Protein AF-A0A7R9M825-F1 (afdb_monomer_lite)

pLDDT: mean 72.17, std 25.01, range [21.34, 98.25]

Sequence (324 aa):
MVTKLKEMGYRVTLWVYPFVNTDSEVFAKESQYFIKAQNGSTAVNGWWNGNGAHVDFTNKKAQEWFVSRLKHIQNTTGIDSFKFDAGELGWVSRDFKLSDLSIEQTPVSLTQLYAQTVSQLGNLIETRVGYKTQDLPIFVRMLDKNSEWELAKNAVKTGEPIMRPIWWIAPNDVNTFSIEDQYLVGNDLLVAPVVTENARKRNIYLPSGQWQDHRGVLHTGPTTLVDFKAELNELPFFFIQKAPKHFPHSTKVILWSSFSSQLFRKSEIQLSIDRSGARSGNNSWRETEPNLMMWSNHSLILRGKSSRCYNLFKNKFYDTIGIK

Foldseek 3Di:
DLVVLVVVQFAEEEEDEQWDAPPDPCCVPVQVQFWAFPVRGFWWFDDPVGITTGGQLLDPVSLVVVLVVVVVCCVPPVHDEYEYPDQACVRTDPRTDHDHDDPVRDNCVSSQSVLVSRLVNDLDYEYCGHDPCQQGSYHHDDPDDDDDDVLVVVCNVPVDDQKAQPCLFVVPDPVRPPDPQWIDRFQWKIWHADPDPPDQFDKDADAAAWKAKPVRDIDGDRDIDHRHGAHPPGTIMITGPGGDPPGDDGDDDDDDDDDPDDPDDDDDDDDDDDDDDDDDDDDDDDDDDDDDDDDDPRYDHDDDDDPVSVVVCVPVVCVVVVDD

InterPro domains:
  IPR000322 Glycoside hydrolase family 31, TIM barrel domain [PF01055] (1-89)
  IPR013780 Glycosyl hydrolase, all-beta [G3DSA:2.60.40.1180] (161-243)
  IPR017853 Glycoside hydrolase superfamily [SSF51445] (1-177)
  IPR048395 Glycosyl hydrolase family 31, C-terminal domain [PF21365] (159-239)
  IPR050985 Alpha-glycosidase and related enzymes [PTHR43053] (1-150)

Structure (mmCIF, N/CA/C/O backbone):
data_AF-A0A7R9M825-F1
#
_entry.id   AF-A0A7R9M825-F1
#
loop_
_atom_site.group_PDB
_atom_site.id
_atom_site.type_symbol
_atom_site.label_atom_id
_atom_site.label_alt_id
_atom_site.label_comp_id
_atom_site.label_asym_id
_atom_site.label_entity_id
_atom_site.label_seq_id
_atom_site.pdbx_PDB_ins_code
_atom_site.Cartn_x
_atom_site.Cartn_y
_atom_site.Cartn_z
_atom_site.occupancy
_atom_site.B_iso_or_equiv
_atom_site.auth_seq_id
_atom_site.auth_comp_id
_atom_site.auth_asym_id
_atom_site.auth_atom_id
_atom_site.pdbx_PDB_model_num
ATOM 1 N N . MET A 1 1 ? -25.751 -9.813 -0.863 1.00 80.38 1 MET A N 1
ATOM 2 C CA . MET A 1 1 ? -24.717 -9.300 -1.795 1.00 80.38 1 MET A CA 1
ATOM 3 C C . MET A 1 1 ? -23.437 -10.114 -1.683 1.00 80.38 1 MET A C 1
ATOM 5 O O . MET A 1 1 ? -23.108 -10.768 -2.658 1.00 80.38 1 MET A O 1
ATOM 9 N N . VAL A 1 2 ? -22.765 -10.120 -0.521 1.00 81.50 2 VAL A N 1
ATOM 10 C CA . VAL A 1 2 ? -21.500 -10.855 -0.308 1.00 81.50 2 VAL A CA 1
ATOM 11 C C . VAL A 1 2 ? -21.616 -12.322 -0.730 1.00 81.50 2 VAL A C 1
ATOM 13 O O . VAL A 1 2 ? -20.838 -12.753 -1.565 1.00 81.50 2 VAL A O 1
ATOM 16 N N . THR A 1 3 ? -22.655 -13.040 -0.287 1.00 88.81 3 THR A N 1
ATOM 17 C CA . THR A 1 3 ? -22.911 -14.438 -0.686 1.00 88.81 3 THR A CA 1
ATOM 18 C C . THR A 1 3 ? -22.887 -14.650 -2.202 1.00 88.81 3 THR A C 1
ATOM 20 O O . THR A 1 3 ? -22.186 -15.535 -2.668 1.00 88.81 3 THR A O 1
ATOM 23 N N . LYS A 1 4 ? -23.550 -13.780 -2.980 1.00 85.69 4 LYS A N 1
ATOM 24 C CA . LYS A 1 4 ? -23.581 -13.877 -4.450 1.00 85.69 4 LYS A CA 1
ATOM 25 C C . LYS A 1 4 ? -22.196 -13.678 -5.074 1.00 85.69 4 LYS A C 1
ATOM 27 O O . LYS A 1 4 ? -21.823 -14.407 -5.979 1.00 85.69 4 LYS A O 1
ATOM 32 N N . LEU A 1 5 ? -21.412 -12.716 -4.574 1.00 83.88 5 LEU A N 1
ATOM 33 C CA . LEU A 1 5 ? -20.034 -12.506 -5.043 1.00 83.88 5 LEU A CA 1
ATOM 34 C C . LEU A 1 5 ? -19.148 -13.719 -4.728 1.00 83.88 5 LEU A C 1
ATOM 36 O O . LEU A 1 5 ? -18.326 -14.107 -5.555 1.00 83.88 5 LEU A O 1
ATOM 40 N N . LYS A 1 6 ? -19.357 -14.353 -3.569 1.00 82.06 6 LYS A N 1
ATOM 41 C CA . LYS A 1 6 ? -18.641 -15.579 -3.193 1.00 82.06 6 LYS A CA 1
ATOM 42 C C . LYS A 1 6 ? -19.059 -16.782 -4.038 1.00 82.06 6 LYS A C 1
ATOM 44 O O . LYS A 1 6 ? -18.193 -17.551 -4.436 1.00 82.06 6 LYS A O 1
ATOM 49 N N . GLU A 1 7 ? -20.343 -16.922 -4.368 1.00 88.81 7 GLU A N 1
ATOM 50 C CA . GLU A 1 7 ? -20.848 -17.945 -5.304 1.00 88.81 7 GLU A CA 1
ATOM 51 C C . GLU A 1 7 ? -20.231 -17.801 -6.706 1.00 88.81 7 GLU A C 1
ATOM 53 O O . GLU A 1 7 ? -20.030 -18.795 -7.396 1.00 88.81 7 GLU A O 1
ATOM 58 N N . MET A 1 8 ? -19.864 -16.578 -7.105 1.00 87.75 8 MET A N 1
ATOM 59 C CA . MET A 1 8 ? -19.131 -16.292 -8.346 1.00 87.75 8 MET A CA 1
ATOM 60 C C . MET A 1 8 ? -17.609 -16.516 -8.232 1.00 87.75 8 MET A C 1
ATOM 62 O O . MET A 1 8 ? -16.890 -16.321 -9.208 1.00 87.75 8 MET A O 1
ATOM 66 N N . GLY A 1 9 ? -17.101 -16.919 -7.063 1.00 84.56 9 GLY A N 1
ATOM 67 C CA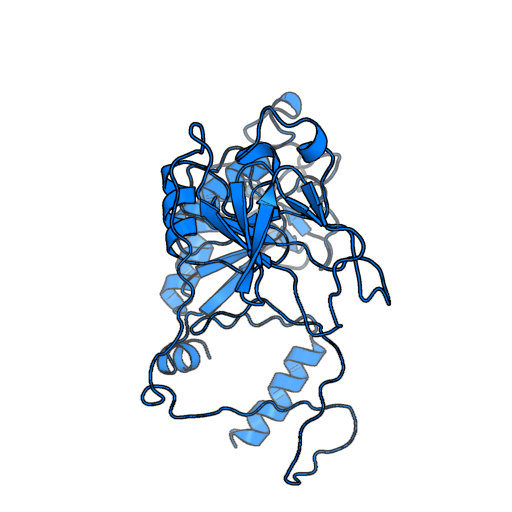 . GLY A 1 9 ? -15.680 -17.193 -6.829 1.00 84.56 9 GLY A CA 1
ATOM 68 C C . GLY A 1 9 ? -14.835 -15.979 -6.425 1.00 84.56 9 GLY A C 1
ATOM 69 O O . GLY A 1 9 ? -13.610 -16.094 -6.350 1.00 84.56 9 GLY A O 1
ATOM 70 N N . TYR A 1 10 ? -15.449 -14.826 -6.137 1.00 83.44 10 TYR A N 1
ATOM 71 C CA . TYR A 1 10 ? -14.719 -13.637 -5.694 1.00 83.44 10 TYR A CA 1
ATOM 72 C C . TYR A 1 10 ? -14.474 -13.628 -4.184 1.00 83.44 10 TYR A C 1
ATOM 74 O O . TYR A 1 10 ? -15.342 -13.991 -3.386 1.00 83.44 10 TYR A O 1
ATOM 82 N N . ARG A 1 11 ? -13.307 -13.110 -3.790 1.00 84.31 11 ARG A N 1
ATOM 83 C CA . ARG A 1 11 ? -13.049 -12.616 -2.436 1.00 84.31 11 ARG A CA 1
ATOM 84 C C . ARG A 1 11 ? -13.562 -11.188 -2.317 1.00 84.31 11 ARG A C 1
ATOM 86 O O . ARG A 1 11 ? -13.395 -10.377 -3.231 1.00 84.31 11 ARG A O 1
ATOM 93 N N . VAL A 1 12 ? -14.156 -10.870 -1.175 1.00 83.06 12 VAL A N 1
ATOM 94 C CA . VAL A 1 12 ? -14.749 -9.559 -0.910 1.00 83.06 12 VAL A CA 1
ATOM 95 C C . VAL A 1 12 ? -13.993 -8.878 0.220 1.00 83.06 12 VAL A C 1
ATOM 97 O O . VAL A 1 12 ? -13.871 -9.425 1.317 1.00 83.06 12 VAL A O 1
ATOM 100 N N . THR A 1 13 ? -13.503 -7.667 -0.042 1.00 84.69 13 THR A N 1
ATOM 101 C CA . THR A 1 13 ? -12.809 -6.843 0.951 1.00 84.69 13 THR A CA 1
ATOM 102 C C . THR A 1 13 ? -13.578 -5.558 1.236 1.00 84.69 13 THR A C 1
ATOM 104 O O . THR A 1 13 ? -14.258 -5.021 0.359 1.00 84.69 13 THR A O 1
ATOM 107 N N . LEU A 1 14 ? -13.497 -5.066 2.476 1.00 84.12 14 LEU A N 1
ATOM 108 C CA . LEU A 1 14 ? -14.124 -3.802 2.875 1.00 84.12 14 LEU A CA 1
ATOM 109 C C . LEU A 1 14 ? -13.093 -2.703 3.109 1.00 84.12 14 LEU A C 1
ATOM 111 O O . LEU A 1 14 ? -12.043 -2.931 3.702 1.00 84.12 14 LEU A O 1
ATOM 115 N N . TRP A 1 15 ? -13.430 -1.492 2.678 1.00 83.19 15 TRP A N 1
ATOM 116 C CA . TRP A 1 15 ? -12.659 -0.291 2.977 1.00 83.19 15 TRP A CA 1
ATOM 117 C C . TRP A 1 15 ? -12.959 0.189 4.402 1.00 83.19 15 TRP A C 1
ATOM 119 O O . TRP A 1 15 ? -14.120 0.380 4.763 1.00 83.19 15 TRP A O 1
ATOM 129 N N . VAL A 1 16 ? -11.910 0.364 5.200 1.00 88.38 16 VAL A N 1
ATOM 130 C CA . VAL A 1 16 ? -11.957 0.741 6.616 1.00 88.38 16 VAL A CA 1
ATOM 131 C C . VAL A 1 16 ? -10.919 1.832 6.871 1.00 88.38 16 VAL A C 1
ATOM 133 O O . VAL A 1 16 ? -9.912 1.933 6.176 1.00 88.38 16 VAL A O 1
ATOM 136 N N . TYR A 1 17 ? -11.167 2.664 7.871 1.00 88.94 17 TYR A N 1
ATOM 137 C CA . TYR A 1 17 ? -10.303 3.766 8.284 1.00 88.94 17 TYR A CA 1
ATOM 138 C C . TYR A 1 17 ? -10.355 3.904 9.816 1.00 88.94 17 TYR A C 1
ATOM 140 O O . TYR A 1 17 ? -11.308 3.428 10.439 1.00 88.94 17 TYR A O 1
ATOM 148 N N . PRO A 1 18 ? -9.352 4.530 10.453 1.00 92.56 18 PRO A N 1
ATOM 149 C CA . PRO A 1 18 ? -9.215 4.574 11.909 1.00 92.56 18 PRO A CA 1
ATOM 150 C C . PRO A 1 18 ? -10.026 5.702 12.576 1.00 92.56 18 PRO A C 1
ATOM 152 O O . PRO A 1 18 ? -9.656 6.167 13.654 1.00 92.56 18 PRO A O 1
ATOM 155 N N . PHE A 1 19 ? -11.114 6.160 11.948 1.00 90.44 19 PHE A N 1
ATOM 156 C CA . PHE A 1 19 ? -11.912 7.301 12.411 1.00 90.44 19 PHE A CA 1
ATOM 157 C C . PHE A 1 19 ? -13.357 6.912 12.694 1.00 90.44 19 PHE A C 1
ATOM 159 O O . PHE A 1 19 ? -13.958 6.130 11.956 1.00 90.44 19 PHE A O 1
ATOM 166 N N . VAL A 1 20 ? -13.940 7.536 13.714 1.00 90.31 20 VAL A N 1
ATOM 167 C CA . VAL A 1 20 ? -15.369 7.454 14.020 1.00 90.31 20 VAL A CA 1
ATOM 168 C C . VAL A 1 20 ? -15.969 8.852 13.939 1.00 90.31 20 VAL A C 1
ATOM 170 O O . VAL A 1 20 ? -15.522 9.758 14.644 1.00 90.31 20 VAL A O 1
ATOM 173 N N . ASN A 1 21 ? -16.969 9.037 13.073 1.00 88.81 21 ASN A N 1
ATOM 174 C CA . ASN A 1 21 ? -17.599 10.343 12.882 1.00 88.81 21 ASN A CA 1
ATOM 175 C C . ASN A 1 21 ? -18.377 10.791 14.117 1.00 88.81 21 ASN A C 1
ATOM 177 O O . ASN A 1 21 ? -19.037 9.980 14.771 1.00 88.81 21 ASN A O 1
ATOM 181 N N . THR A 1 22 ? -18.341 12.098 14.381 1.00 90.69 22 THR A N 1
ATOM 182 C CA . THR A 1 22 ? -18.977 12.734 15.546 1.00 90.69 22 THR A CA 1
ATOM 183 C C . THR A 1 22 ? -20.496 12.568 15.598 1.00 90.69 22 THR A C 1
ATOM 185 O O . THR A 1 22 ? -21.079 12.676 16.669 1.00 90.69 22 THR A O 1
ATOM 188 N N . ASP A 1 23 ? -21.140 12.320 14.457 1.00 87.31 23 ASP A N 1
ATOM 189 C CA . ASP A 1 23 ? -22.587 12.112 14.319 1.00 87.31 23 ASP A CA 1
ATOM 190 C C . ASP A 1 23 ? -23.024 10.650 14.531 1.00 87.31 23 ASP A C 1
ATOM 192 O O . ASP A 1 23 ? -24.217 10.348 14.517 1.00 87.31 23 ASP A O 1
ATOM 196 N N . SER A 1 24 ? -22.082 9.730 14.746 1.00 86.50 24 SER A N 1
ATOM 197 C CA . SER A 1 24 ? -22.390 8.319 14.976 1.00 86.50 24 SER A CA 1
ATOM 198 C C . SER A 1 24 ? -22.679 8.015 16.449 1.00 86.50 24 SER A C 1
ATOM 200 O O . SER A 1 24 ? -22.037 8.544 17.355 1.00 86.50 24 SER A O 1
ATOM 202 N N . GLU A 1 25 ? -23.571 7.055 16.712 1.00 87.12 25 GLU A N 1
ATOM 203 C CA . GLU A 1 25 ? -23.797 6.563 18.082 1.00 87.12 25 GLU A CA 1
ATOM 204 C C . GLU A 1 25 ? -22.530 5.982 18.723 1.00 87.12 25 GLU A C 1
ATOM 206 O O . GLU A 1 25 ? -22.360 6.035 19.941 1.00 87.12 25 GLU A O 1
ATOM 211 N N . VAL A 1 26 ? -21.640 5.423 17.898 1.00 88.75 26 VAL A N 1
ATOM 212 C CA . VAL A 1 26 ? -20.357 4.869 18.341 1.00 88.75 26 VAL A CA 1
ATOM 213 C C . VAL A 1 26 ? -19.502 5.971 18.955 1.00 88.75 26 VAL A C 1
ATOM 215 O O . VAL A 1 26 ? -18.904 5.752 20.002 1.00 88.75 26 VAL A O 1
ATOM 218 N N . PHE A 1 27 ? -19.491 7.169 18.368 1.00 88.12 27 PHE A N 1
ATOM 219 C CA . PHE A 1 27 ? -18.739 8.291 18.918 1.00 88.12 27 PHE A CA 1
ATOM 220 C C . PHE A 1 27 ? -19.194 8.655 20.336 1.00 88.12 27 PHE A C 1
ATOM 222 O O . PHE A 1 27 ? -18.366 8.855 21.225 1.00 88.12 27 PHE A O 1
ATOM 229 N N . ALA A 1 28 ? -20.511 8.696 20.553 1.00 84.75 28 ALA A N 1
ATOM 230 C CA . ALA A 1 28 ? -21.094 9.045 21.844 1.00 84.75 28 ALA A CA 1
ATOM 231 C C . ALA A 1 28 ? -20.857 7.968 22.917 1.00 84.75 28 ALA A C 1
ATOM 233 O O . ALA A 1 28 ? -20.612 8.300 24.075 1.00 84.75 28 ALA A O 1
ATOM 234 N N . LYS A 1 29 ? -20.927 6.684 22.543 1.00 90.06 29 LYS A N 1
ATOM 235 C CA . LYS A 1 29 ? -20.880 5.553 23.488 1.00 90.06 29 LYS A CA 1
ATOM 236 C C . LYS A 1 29 ? -19.467 5.047 23.783 1.00 90.06 29 LYS A C 1
ATOM 238 O O . LYS A 1 29 ? -19.245 4.502 24.854 1.00 90.06 29 LYS A O 1
ATOM 243 N N . GLU A 1 30 ? -18.529 5.228 22.855 1.00 92.94 30 GLU A N 1
ATOM 244 C CA . GLU A 1 30 ? -17.228 4.541 22.867 1.00 92.94 30 GLU A CA 1
ATOM 245 C C . GLU A 1 30 ? -16.042 5.505 22.992 1.00 92.94 30 GLU A C 1
ATOM 247 O O . GLU A 1 30 ? -14.920 5.217 22.567 1.00 92.94 30 GLU A O 1
ATOM 252 N N . SER A 1 31 ? -16.285 6.677 23.585 1.00 91.56 31 SER A N 1
ATOM 253 C CA . SER A 1 31 ? -15.303 7.760 23.669 1.00 91.56 31 SER A CA 1
ATOM 254 C C . SER A 1 31 ? -13.989 7.368 24.359 1.00 91.56 31 SER A C 1
ATOM 256 O O . SER A 1 31 ? -12.969 8.020 24.142 1.00 91.56 31 SER A O 1
ATOM 258 N N . GLN A 1 32 ? -13.984 6.321 25.187 1.00 94.75 32 GLN A N 1
ATOM 259 C CA . GLN A 1 32 ? -12.812 5.792 25.887 1.00 94.75 32 GLN A CA 1
ATOM 260 C C . GLN A 1 32 ? -11.756 5.167 24.962 1.00 94.75 32 GLN A C 1
ATOM 262 O O . GLN A 1 32 ? -10.615 4.994 25.385 1.00 94.75 32 GLN A O 1
ATOM 267 N N . TYR A 1 33 ? -12.113 4.827 23.720 1.00 95.88 33 TYR A N 1
ATOM 268 C CA . TYR A 1 33 ? -11.195 4.221 22.747 1.00 95.88 33 TYR A CA 1
ATOM 269 C C . TYR A 1 33 ? -10.575 5.227 21.775 1.00 95.88 33 TYR A C 1
ATOM 271 O O . TYR A 1 33 ? -9.803 4.843 20.896 1.00 95.88 33 TYR A O 1
ATOM 279 N N . PHE A 1 34 ? -10.911 6.508 21.907 1.00 94.19 34 PHE A N 1
ATOM 280 C CA . PHE A 1 34 ? -10.418 7.556 21.023 1.00 94.19 34 PHE A CA 1
ATOM 281 C C . PHE A 1 34 ? -9.319 8.384 21.671 1.00 94.19 34 PHE A C 1
ATOM 283 O O . PHE A 1 34 ? -9.298 8.571 22.891 1.00 94.19 34 PHE A O 1
ATOM 290 N N . ILE A 1 35 ? -8.457 8.939 20.820 1.00 91.69 35 ILE A N 1
ATOM 291 C CA . ILE A 1 35 ? -7.414 9.880 21.226 1.00 91.69 35 ILE A CA 1
ATOM 292 C C . ILE A 1 35 ? -8.059 11.062 21.959 1.00 91.69 35 ILE A C 1
ATOM 294 O O . ILE A 1 35 ? -9.108 11.575 21.551 1.00 91.69 35 ILE A O 1
ATOM 298 N N . LYS A 1 36 ? -7.432 11.500 23.052 1.00 92.00 36 LYS A N 1
ATOM 299 C CA . LYS A 1 36 ? -7.909 12.627 23.857 1.00 92.00 36 LYS A CA 1
ATOM 300 C C . LYS A 1 36 ? -7.199 13.913 23.475 1.00 92.00 36 LYS A C 1
ATOM 302 O O . LYS A 1 36 ? -6.084 13.886 22.972 1.00 92.00 36 LYS A O 1
ATOM 307 N N . ALA A 1 37 ? -7.859 15.041 23.684 1.00 89.81 37 ALA A N 1
ATOM 308 C CA . ALA A 1 37 ? -7.223 16.345 23.683 1.00 89.81 37 ALA A CA 1
ATOM 309 C C . ALA A 1 37 ? -6.514 16.585 25.026 1.00 89.81 37 ALA A C 1
ATOM 311 O O . ALA A 1 37 ? -6.772 15.875 26.003 1.00 89.81 37 ALA A O 1
ATOM 312 N N . GLN A 1 38 ? -5.649 17.599 25.110 1.00 85.75 38 GLN A N 1
ATOM 313 C CA . GLN A 1 38 ? -4.934 17.924 26.356 1.00 85.75 38 GLN A CA 1
ATOM 314 C C . GLN A 1 38 ? -5.881 18.221 27.529 1.00 85.75 38 GLN A C 1
ATOM 316 O O . GLN A 1 38 ? -5.606 17.849 28.669 1.00 85.75 38 GLN A O 1
ATOM 321 N N . ASN A 1 39 ? -7.045 18.809 27.246 1.00 87.81 39 ASN A N 1
ATOM 322 C CA . ASN A 1 39 ? -8.096 19.074 28.233 1.00 87.81 39 ASN A CA 1
ATOM 323 C C . ASN A 1 39 ? -8.909 17.825 28.656 1.00 87.81 39 ASN A C 1
ATOM 325 O O . ASN A 1 39 ? -9.877 17.951 29.402 1.00 87.81 39 ASN A O 1
ATOM 329 N N . GLY A 1 40 ? -8.563 16.631 28.161 1.00 88.12 40 GLY A N 1
ATOM 330 C CA . GLY A 1 40 ? -9.222 15.363 28.486 1.00 88.12 40 GLY A CA 1
ATOM 331 C C . GLY A 1 40 ? -10.481 15.043 27.670 1.00 88.12 40 GLY A C 1
ATOM 332 O O . GLY A 1 40 ? -10.993 13.925 27.761 1.00 88.12 40 GLY A O 1
ATOM 333 N N . SER A 1 41 ? -10.973 15.970 26.843 1.00 91.25 41 SER A N 1
ATOM 334 C CA . SER A 1 41 ? -12.065 15.695 25.896 1.00 91.25 41 SER A CA 1
ATOM 335 C C . SER A 1 41 ? -11.600 14.783 24.751 1.00 91.25 41 SER A C 1
ATOM 337 O O . SER A 1 41 ? -10.409 14.537 24.584 1.00 91.25 41 SER A O 1
ATOM 339 N N . THR A 1 42 ? -12.517 14.230 23.957 1.00 93.50 42 THR A N 1
ATOM 340 C CA . THR A 1 42 ? -12.139 13.466 22.756 1.00 93.50 42 THR A CA 1
ATOM 341 C C . THR A 1 42 ? -11.582 14.406 21.687 1.00 93.50 42 THR A C 1
ATOM 343 O O . THR A 1 42 ? -12.245 15.370 21.309 1.00 93.50 42 THR A O 1
ATOM 346 N N . ALA A 1 43 ? -10.389 14.107 21.169 1.00 91.62 43 ALA A N 1
ATOM 347 C CA . ALA A 1 43 ? -9.784 14.871 20.088 1.00 91.62 43 ALA A CA 1
ATOM 348 C C . ALA A 1 43 ? -10.534 14.613 18.774 1.00 91.62 43 ALA A C 1
ATOM 350 O O . ALA A 1 43 ? -10.623 13.478 18.304 1.00 91.62 43 ALA A O 1
ATOM 351 N N . VAL A 1 44 ? -11.046 15.684 18.171 1.00 91.62 44 VAL A N 1
ATOM 352 C CA . VAL A 1 44 ? -11.762 15.650 16.892 1.00 91.62 44 VAL A CA 1
ATOM 353 C C . VAL A 1 44 ? -10.965 16.424 15.856 1.00 91.62 44 VAL A C 1
ATOM 355 O O . VAL A 1 44 ? -10.435 17.496 16.146 1.00 91.62 44 VAL A O 1
ATOM 358 N N . ASN A 1 45 ? -10.894 15.886 14.643 1.00 88.25 45 ASN A N 1
ATOM 359 C CA . ASN A 1 45 ? -10.301 16.568 13.503 1.00 88.25 45 ASN A CA 1
ATOM 360 C C . ASN A 1 45 ? -11.121 16.315 12.230 1.00 88.25 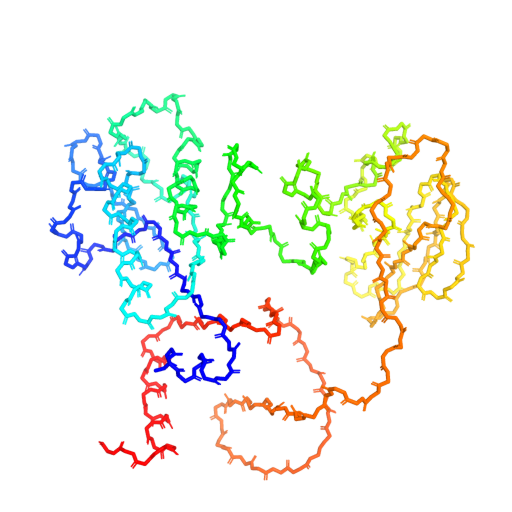45 ASN A C 1
ATOM 362 O O . ASN A 1 45 ? -11.913 15.369 12.152 1.00 88.25 45 ASN A O 1
ATOM 366 N N . GLY A 1 46 ? -10.922 17.173 11.232 1.00 83.25 46 GLY A N 1
ATOM 367 C CA . GLY A 1 46 ? -11.497 16.999 9.907 1.00 83.25 46 GLY A CA 1
ATOM 368 C C . GLY A 1 46 ? -10.782 15.895 9.128 1.00 83.25 46 GLY A C 1
ATOM 369 O O . GLY A 1 46 ? -9.555 15.810 9.117 1.00 83.25 46 GLY A O 1
ATOM 370 N N . TRP A 1 47 ? -11.557 15.073 8.430 1.00 80.88 47 TRP A N 1
ATOM 371 C CA . TRP A 1 47 ? -11.084 14.115 7.436 1.00 80.88 47 TRP A CA 1
ATOM 372 C C . TRP A 1 47 ? -11.989 14.181 6.197 1.00 80.88 47 TRP A C 1
ATOM 374 O O . TRP A 1 47 ? -12.994 14.892 6.171 1.00 80.88 47 TRP A O 1
ATOM 384 N N . TRP A 1 48 ? -11.653 13.465 5.123 1.00 77.62 48 TRP A N 1
ATOM 385 C CA . TRP A 1 48 ? -12.338 13.606 3.824 1.00 77.62 48 TRP A CA 1
ATOM 386 C C . TRP A 1 48 ? -13.826 13.196 3.810 1.00 77.62 48 TRP A C 1
ATOM 388 O O . TRP A 1 48 ? -14.457 13.260 2.755 1.00 77.62 48 TRP A O 1
ATOM 398 N N . ASN A 1 49 ? -14.381 12.743 4.936 1.00 77.31 49 ASN A N 1
ATOM 399 C CA . ASN A 1 49 ? -15.792 12.389 5.091 1.00 77.31 49 ASN A CA 1
ATOM 400 C C . ASN A 1 49 ? -16.400 12.955 6.395 1.00 77.31 49 ASN A C 1
ATOM 402 O O . ASN A 1 49 ? -17.252 12.322 7.022 1.00 77.31 49 ASN A O 1
ATOM 406 N N . GLY A 1 50 ? -15.956 14.151 6.797 1.00 85.62 50 GLY A N 1
ATOM 407 C CA . GLY A 1 50 ? -16.541 14.928 7.891 1.00 85.62 50 GLY A CA 1
ATOM 408 C C . GLY A 1 50 ? -15.578 15.146 9.053 1.00 85.62 50 GLY A C 1
ATOM 409 O O . GLY A 1 50 ? -14.367 15.208 8.868 1.00 85.62 50 GLY A O 1
ATOM 410 N N . ASN A 1 51 ? -16.129 15.264 10.258 1.00 89.25 51 ASN A N 1
ATOM 411 C CA . ASN A 1 51 ? -15.357 15.379 11.492 1.00 89.25 51 ASN A CA 1
ATOM 412 C C . ASN A 1 51 ? -15.435 14.061 12.255 1.00 89.25 51 ASN A C 1
ATOM 414 O O . ASN A 1 51 ? -16.509 13.468 12.374 1.00 89.25 51 ASN A O 1
ATOM 418 N N . GLY A 1 52 ? -14.305 13.607 12.782 1.00 89.69 52 GLY A N 1
ATOM 419 C CA . GLY A 1 52 ? -14.252 12.357 13.523 1.00 89.69 52 GLY A CA 1
ATOM 420 C C . GLY A 1 52 ? -13.133 12.326 14.546 1.00 89.69 52 GLY A C 1
ATOM 421 O O . GLY A 1 52 ? -12.235 13.169 14.541 1.00 89.69 52 GLY A O 1
ATOM 422 N N . ALA A 1 53 ? -13.210 11.337 15.427 1.00 91.56 53 ALA A N 1
ATOM 423 C CA . ALA A 1 53 ? -12.136 11.009 16.346 1.00 91.56 53 ALA A CA 1
ATOM 424 C C . ALA A 1 53 ? -11.336 9.814 15.844 1.00 91.56 53 ALA A C 1
ATOM 426 O O . ALA A 1 53 ? -11.897 8.839 15.340 1.00 91.56 53 ALA A O 1
ATOM 427 N N . HIS A 1 54 ? -10.020 9.902 16.009 1.00 93.12 54 HIS A N 1
ATOM 428 C CA . HIS A 1 54 ? -9.101 8.819 15.694 1.00 93.12 54 HIS A CA 1
ATOM 429 C C . HIS A 1 54 ? -9.092 7.796 16.838 1.00 93.12 54 HIS A C 1
ATOM 431 O O . HIS A 1 54 ? -9.042 8.168 18.013 1.00 93.12 54 HIS A O 1
ATOM 437 N N . VAL A 1 55 ? -9.109 6.507 16.500 1.00 93.44 55 VAL A N 1
ATOM 438 C CA . VAL A 1 55 ? -8.930 5.412 17.467 1.00 93.44 55 VAL A CA 1
ATOM 439 C C . VAL A 1 55 ? -7.521 5.472 18.055 1.00 93.44 55 VAL A C 1
ATOM 441 O O . VAL A 1 55 ? -6.546 5.588 17.314 1.00 93.44 55 VAL A O 1
ATOM 444 N N . ASP A 1 56 ? -7.391 5.403 19.376 1.00 92.81 56 ASP A N 1
ATOM 445 C CA . ASP A 1 56 ? -6.083 5.445 20.027 1.00 92.81 56 ASP A CA 1
ATOM 446 C C . ASP A 1 56 ? -5.414 4.067 19.970 1.00 92.81 56 ASP A C 1
ATOM 448 O O . ASP A 1 56 ? -5.575 3.248 20.869 1.00 92.81 56 ASP A O 1
ATOM 452 N N . PHE A 1 57 ? -4.643 3.791 18.916 1.00 92.56 57 PHE A N 1
ATOM 453 C CA . PHE A 1 57 ? -3.905 2.527 18.806 1.00 92.56 57 PHE A CA 1
ATOM 454 C C . PHE A 1 57 ? -2.748 2.403 19.806 1.00 92.56 57 PHE A C 1
ATOM 456 O O . PHE A 1 57 ? -2.129 1.347 19.850 1.00 92.56 57 PHE A O 1
ATOM 463 N N . THR A 1 58 ? -2.455 3.410 20.636 1.00 89.81 58 THR A N 1
ATOM 464 C CA . THR A 1 58 ? -1.566 3.221 21.797 1.00 89.81 58 THR A CA 1
ATOM 465 C C . THR A 1 58 ? -2.280 2.521 22.950 1.00 89.81 58 THR A C 1
ATOM 467 O O . THR A 1 58 ? -1.654 1.764 23.681 1.00 89.81 58 THR A O 1
ATOM 470 N N . ASN A 1 59 ? -3.606 2.648 23.028 1.00 92.00 59 ASN A N 1
ATOM 471 C CA . ASN A 1 59 ? -4.438 1.967 24.008 1.00 92.00 59 ASN A CA 1
ATOM 472 C C . ASN A 1 59 ? -4.748 0.528 23.562 1.00 92.00 59 ASN A C 1
ATOM 474 O O . ASN A 1 59 ? -5.554 0.295 22.656 1.00 92.00 59 ASN A O 1
ATOM 478 N N . LYS A 1 60 ? -4.194 -0.467 24.261 1.00 93.38 60 LYS A N 1
ATOM 479 C CA . LYS A 1 60 ? -4.430 -1.889 23.949 1.00 93.38 60 LYS A CA 1
ATOM 480 C C . LYS A 1 60 ? -5.916 -2.285 23.947 1.00 93.38 60 LYS A C 1
ATOM 482 O O . LYS A 1 60 ? -6.340 -3.060 23.093 1.00 93.38 60 LYS A O 1
ATOM 487 N N . LYS A 1 61 ? -6.740 -1.711 24.832 1.00 96.06 61 LYS A N 1
ATOM 488 C CA . LYS A 1 61 ? -8.189 -1.988 24.850 1.00 96.06 61 LYS A CA 1
ATOM 489 C C . LYS A 1 61 ? -8.888 -1.433 23.608 1.00 96.06 61 LYS A C 1
ATOM 491 O O . LYS A 1 61 ? -9.846 -2.036 23.135 1.00 96.06 61 LYS A O 1
ATOM 496 N N . ALA A 1 62 ? -8.414 -0.308 23.068 1.00 95.19 62 ALA A N 1
ATOM 497 C CA . ALA A 1 62 ? -8.928 0.246 21.817 1.00 95.19 62 ALA A CA 1
ATOM 498 C C . ALA A 1 62 ? -8.534 -0.624 20.613 1.00 95.19 62 ALA A C 1
ATOM 500 O O . ALA A 1 62 ? -9.362 -0.843 19.729 1.00 95.19 62 ALA A O 1
ATOM 501 N N . GLN A 1 63 ? -7.318 -1.186 20.609 1.00 95.56 63 GLN A N 1
ATOM 502 C CA . GLN A 1 63 ? -6.897 -2.168 19.601 1.00 95.56 63 GLN A CA 1
ATOM 503 C C . GLN A 1 63 ? -7.814 -3.403 19.60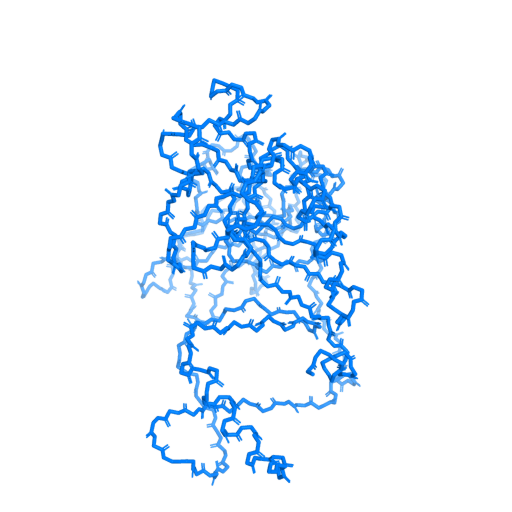7 1.00 95.56 63 GLN A C 1
ATOM 505 O O . GLN A 1 63 ? -8.353 -3.787 18.569 1.00 95.56 63 GLN A O 1
ATOM 510 N N . GLU A 1 64 ? -8.043 -3.994 20.785 1.00 96.69 64 GLU A N 1
ATOM 511 C CA . GLU A 1 64 ? -8.915 -5.164 20.973 1.00 96.69 64 GLU A CA 1
ATOM 512 C C . GLU A 1 64 ? -10.367 -4.866 20.568 1.00 96.69 64 GLU A C 1
ATOM 514 O O . GLU A 1 64 ? -11.005 -5.651 19.858 1.00 96.69 64 GLU A O 1
ATOM 519 N N . TRP A 1 65 ? -10.882 -3.697 20.957 1.00 96.25 65 TRP A N 1
ATOM 520 C CA . TRP A 1 65 ? -12.198 -3.214 20.545 1.00 96.25 65 TRP A CA 1
ATOM 521 C C . TRP A 1 65 ? -12.306 -3.088 19.019 1.00 96.25 65 TRP A C 1
ATOM 523 O O . TRP A 1 65 ? -13.251 -3.600 18.420 1.00 96.25 65 TRP A O 1
ATOM 533 N N . PHE A 1 66 ? -11.317 -2.484 18.362 1.00 95.50 66 PHE A N 1
ATOM 534 C CA . PHE A 1 66 ? -11.329 -2.302 16.912 1.00 95.50 66 PHE A CA 1
ATOM 535 C C . PHE A 1 66 ? -11.276 -3.646 16.165 1.00 95.50 66 PHE A C 1
ATOM 537 O O . PHE A 1 66 ? -12.099 -3.910 15.284 1.00 95.50 66 PHE A O 1
ATOM 544 N N . VAL A 1 67 ? -10.359 -4.536 16.563 1.00 95.75 67 VAL A N 1
ATOM 545 C CA . VAL A 1 67 ? -10.193 -5.870 15.962 1.00 95.75 67 VAL A CA 1
ATOM 546 C C . VAL A 1 67 ? -11.433 -6.737 16.177 1.00 95.75 67 VAL A C 1
ATOM 548 O O . VAL A 1 67 ? -11.886 -7.390 15.238 1.00 95.75 67 VAL A O 1
ATOM 551 N N . SER A 1 68 ? -12.017 -6.744 17.379 1.00 93.69 68 SER A N 1
ATOM 552 C CA . SER A 1 68 ? -13.192 -7.575 17.682 1.00 93.69 68 SER A CA 1
ATOM 553 C C . SER A 1 68 ? -14.405 -7.218 16.818 1.00 93.69 68 SER A C 1
ATOM 555 O O . SER A 1 68 ? -15.076 -8.115 16.304 1.00 93.69 68 SER A O 1
ATOM 557 N N . ARG A 1 69 ? -14.644 -5.925 16.564 1.00 93.75 69 ARG A N 1
ATOM 558 C CA . ARG A 1 69 ? -15.725 -5.465 15.676 1.00 93.75 69 ARG A CA 1
ATOM 559 C C . ARG A 1 69 ? -15.520 -5.918 14.233 1.00 93.75 69 ARG A C 1
ATOM 561 O O . ARG A 1 69 ? -16.465 -6.366 13.587 1.00 93.75 69 ARG A O 1
ATOM 568 N N . LEU A 1 70 ? -14.291 -5.835 13.730 1.00 93.38 70 LEU A N 1
ATOM 569 C CA . LEU A 1 70 ? -13.968 -6.254 12.366 1.00 93.38 70 LEU A CA 1
ATOM 570 C C . LEU A 1 70 ? -14.022 -7.781 12.209 1.00 93.38 70 LEU A C 1
ATOM 572 O O . LEU A 1 70 ? -14.596 -8.266 11.234 1.00 93.38 70 LEU A O 1
ATOM 576 N N . LYS A 1 71 ? -13.558 -8.546 13.206 1.00 92.44 71 LYS A N 1
ATOM 577 C CA . LYS A 1 71 ? -13.748 -10.007 13.248 1.00 92.44 71 LYS A CA 1
ATOM 578 C C . LYS A 1 71 ? -15.224 -10.390 13.270 1.00 92.44 71 LYS A C 1
ATOM 580 O O . LYS A 1 71 ? -15.625 -11.314 12.569 1.00 92.44 71 LYS A O 1
ATOM 585 N N . HIS A 1 72 ? -16.051 -9.667 14.028 1.00 90.44 72 HIS A N 1
ATOM 586 C CA . HIS A 1 72 ? -17.495 -9.890 14.021 1.00 90.44 72 HIS A CA 1
ATOM 587 C C . HIS A 1 72 ? -18.087 -9.697 12.617 1.00 90.44 72 HIS A C 1
ATOM 589 O O . HIS A 1 72 ? -18.875 -10.528 12.170 1.00 90.44 72 HIS A O 1
ATOM 595 N N . ILE A 1 73 ? -17.660 -8.666 11.880 1.00 88.81 73 ILE A N 1
ATOM 596 C CA . ILE A 1 73 ? -18.075 -8.457 10.486 1.00 88.81 73 ILE A CA 1
ATOM 597 C C . ILE A 1 73 ? -17.615 -9.620 9.596 1.00 88.81 73 ILE A C 1
ATOM 599 O O . ILE A 1 73 ? -18.445 -10.162 8.867 1.00 88.81 73 ILE A O 1
ATOM 603 N N . GLN A 1 74 ? -16.348 -10.051 9.670 1.00 87.56 74 GLN A N 1
ATOM 604 C CA . GLN A 1 74 ? -15.857 -11.207 8.895 1.00 87.56 74 GLN A CA 1
ATOM 605 C C . GLN A 1 74 ? -16.722 -12.451 9.151 1.00 87.56 74 GLN A C 1
ATOM 607 O O . GLN A 1 74 ? -17.236 -13.055 8.209 1.00 87.56 74 GLN A O 1
ATOM 612 N N . ASN A 1 75 ? -16.966 -12.765 10.426 1.00 90.12 75 ASN A N 1
ATOM 613 C CA . ASN A 1 75 ? -17.684 -13.968 10.848 1.00 90.12 75 ASN A CA 1
ATOM 614 C C . ASN A 1 75 ? -19.175 -13.956 10.486 1.00 90.12 75 ASN A C 1
ATOM 616 O O . ASN A 1 75 ? -19.749 -15.013 10.242 1.00 90.12 75 ASN A O 1
ATOM 620 N N . THR A 1 76 ? -19.816 -12.786 10.467 1.00 89.56 76 THR A N 1
ATOM 621 C CA . THR A 1 76 ? -21.271 -12.680 10.242 1.00 89.56 76 THR A CA 1
ATOM 622 C C . THR A 1 76 ? -21.653 -12.413 8.793 1.00 89.56 76 THR A C 1
ATOM 624 O O . THR A 1 76 ? -22.767 -12.732 8.387 1.00 89.56 76 THR A O 1
ATOM 627 N N . THR A 1 77 ? -20.754 -11.828 7.998 1.00 86.06 77 THR A N 1
ATOM 628 C CA . THR A 1 77 ? -21.077 -11.384 6.631 1.00 86.06 77 THR A CA 1
ATOM 629 C C . THR A 1 77 ? -20.337 -12.156 5.543 1.00 86.06 77 THR A C 1
ATOM 631 O O . THR A 1 77 ? -20.727 -12.081 4.378 1.00 86.06 77 THR A O 1
ATOM 634 N N . GLY A 1 78 ? -19.285 -12.901 5.901 1.00 86.62 78 GLY A N 1
ATOM 635 C CA . GLY A 1 78 ? -18.445 -13.638 4.959 1.00 86.62 78 GLY A CA 1
ATOM 636 C C . GLY A 1 78 ? -17.399 -12.781 4.240 1.00 86.62 78 GLY A C 1
ATOM 637 O O . GLY A 1 78 ? -16.840 -13.250 3.250 1.00 86.62 78 GLY A O 1
ATOM 638 N N . ILE A 1 79 ? -17.144 -11.552 4.702 1.00 88.75 79 ILE A N 1
ATOM 639 C CA . ILE A 1 79 ? -16.050 -10.698 4.214 1.00 88.75 79 ILE A CA 1
ATOM 640 C C . ILE A 1 79 ? -14.701 -11.372 4.470 1.00 88.75 79 ILE A C 1
ATOM 642 O O . ILE A 1 79 ? -14.436 -11.839 5.575 1.00 88.75 79 ILE A O 1
ATOM 646 N N . ASP A 1 80 ? -13.846 -11.400 3.449 1.00 86.50 80 ASP A N 1
ATOM 647 C CA . ASP A 1 80 ? -12.579 -12.129 3.489 1.00 86.50 80 ASP A CA 1
ATOM 648 C C . ASP A 1 80 ? -11.436 -11.277 4.061 1.00 86.50 80 ASP A C 1
ATOM 650 O O . ASP A 1 80 ? -10.528 -11.815 4.691 1.00 86.50 80 ASP A O 1
ATOM 654 N N . SER A 1 81 ? -11.457 -9.953 3.855 1.00 90.06 81 SER A N 1
ATOM 655 C CA . SER A 1 81 ? -10.402 -9.054 4.345 1.00 90.06 81 SER A CA 1
ATOM 656 C C . SER A 1 81 ? -10.817 -7.576 4.379 1.00 90.06 81 SER A C 1
ATOM 658 O O . SER A 1 81 ? -11.941 -7.208 4.031 1.00 90.06 81 SER A O 1
ATOM 660 N N . PHE A 1 82 ? -9.879 -6.711 4.756 1.00 87.31 82 PHE A N 1
ATOM 661 C CA . PHE A 1 82 ? -10.042 -5.269 4.842 1.00 87.31 82 PHE A CA 1
ATOM 662 C C . PHE A 1 82 ? -8.909 -4.521 4.138 1.00 87.31 82 PHE A C 1
ATOM 664 O O . PHE A 1 82 ? -7.751 -4.945 4.143 1.00 87.31 82 PHE A O 1
ATOM 671 N N . LYS A 1 83 ? -9.270 -3.368 3.577 1.00 87.75 83 LYS A N 1
ATOM 672 C CA . LYS A 1 83 ? -8.358 -2.336 3.101 1.00 87.75 83 LYS A CA 1
ATOM 673 C C . LYS A 1 83 ? -8.410 -1.158 4.063 1.00 87.75 83 LYS A C 1
ATOM 675 O O . LYS A 1 83 ? -9.434 -0.485 4.153 1.00 87.75 83 LYS A O 1
ATOM 680 N N . PHE A 1 84 ? -7.299 -0.898 4.727 1.00 88.25 84 PHE A N 1
ATOM 681 C CA . PHE A 1 84 ? -7.125 0.148 5.721 1.00 88.25 84 PHE A CA 1
ATOM 682 C C . PHE A 1 84 ? -6.514 1.399 5.100 1.00 88.25 84 PHE A C 1
ATOM 684 O O . PHE A 1 84 ? -5.362 1.412 4.668 1.00 88.25 84 PHE A O 1
ATOM 691 N N . ASP A 1 85 ? -7.314 2.453 5.041 1.00 81.94 85 ASP A N 1
ATOM 692 C CA . ASP A 1 85 ? -6.927 3.767 4.542 1.00 81.94 85 ASP A CA 1
ATOM 693 C C . ASP A 1 85 ? -6.656 4.719 5.710 1.00 81.94 85 ASP A C 1
ATOM 695 O O . ASP A 1 85 ? -7.133 4.506 6.825 1.00 81.94 85 ASP A O 1
ATOM 699 N N . ALA A 1 86 ? -5.919 5.794 5.442 1.00 85.19 86 ALA A N 1
ATOM 700 C CA . ALA A 1 86 ? -5.343 6.664 6.467 1.00 85.19 86 ALA A CA 1
ATOM 701 C C . ALA A 1 86 ? -4.325 5.938 7.371 1.00 85.19 86 ALA A C 1
ATOM 703 O O . ALA A 1 86 ? -3.638 5.013 6.937 1.00 85.19 86 ALA A O 1
ATOM 704 N N . GLY A 1 87 ? -4.212 6.396 8.620 1.00 83.19 87 GLY A N 1
ATOM 705 C CA . GLY A 1 87 ? -3.262 5.910 9.614 1.00 83.19 87 GLY A CA 1
ATOM 706 C C . GLY A 1 87 ? -2.026 6.797 9.757 1.00 83.19 87 GLY A C 1
ATOM 707 O O . GLY A 1 87 ? -1.188 6.517 10.604 1.00 83.19 87 GLY A O 1
ATOM 708 N N . GLU A 1 88 ? -1.898 7.868 8.966 1.00 82.56 88 GLU A N 1
ATOM 709 C CA . GLU A 1 88 ? -0.899 8.913 9.197 1.00 82.56 88 GLU A CA 1
ATOM 710 C C . GLU A 1 88 ? -1.345 9.880 10.293 1.00 82.56 88 GLU A C 1
ATOM 712 O O . GLU A 1 88 ? -2.531 10.187 10.440 1.00 82.56 88 GLU A O 1
ATOM 717 N N . LEU A 1 89 ? -0.371 10.487 10.971 1.00 75.06 89 LEU A N 1
ATOM 718 C CA . LEU A 1 89 ? -0.628 11.512 11.982 1.00 75.06 89 LEU A CA 1
ATOM 719 C C . LEU A 1 89 ? -1.273 12.793 11.450 1.00 75.06 89 LEU A C 1
ATOM 721 O O . LEU A 1 89 ? -1.830 13.549 12.239 1.00 75.06 89 LEU A O 1
ATOM 725 N N . GLY A 1 90 ? -1.238 13.045 10.137 1.00 74.06 90 GLY A N 1
ATOM 726 C CA . GLY A 1 90 ? -1.848 14.241 9.541 1.00 74.06 90 GLY A CA 1
ATOM 727 C C . GLY A 1 90 ? -3.352 14.378 9.817 1.00 74.06 90 GLY A C 1
ATOM 728 O O . GLY A 1 90 ? -3.903 15.466 9.671 1.00 74.06 90 GLY A O 1
ATOM 729 N N . TRP A 1 91 ? -4.005 13.295 10.246 1.00 74.19 91 TRP A N 1
ATOM 730 C CA . TRP A 1 91 ? -5.426 13.261 10.587 1.00 74.19 91 TRP A CA 1
ATOM 731 C C . TRP A 1 91 ? -5.709 13.352 12.089 1.00 74.19 91 TRP A C 1
ATOM 733 O O . TRP A 1 91 ? -6.869 13.433 12.483 1.00 74.19 91 TRP A O 1
ATOM 743 N N . VAL A 1 92 ? -4.683 13.380 12.938 1.00 75.62 92 VAL A N 1
ATOM 744 C CA . VAL A 1 92 ? -4.832 13.582 14.385 1.00 75.62 92 VAL A CA 1
ATOM 745 C C . VAL A 1 92 ? -4.855 15.087 14.678 1.00 75.62 92 VAL A C 1
ATOM 747 O O . VAL A 1 92 ? -4.148 15.861 14.034 1.00 75.62 92 VAL A O 1
ATOM 750 N N . SER A 1 93 ? -5.702 15.526 15.619 1.00 73.19 93 SER A N 1
ATOM 751 C CA . SER A 1 93 ? -5.718 16.931 16.065 1.00 73.19 93 SER A CA 1
ATOM 752 C C . SER A 1 93 ? -4.339 17.341 16.580 1.00 73.19 93 SER A C 1
ATOM 754 O O . SER A 1 93 ? -3.641 16.515 17.148 1.00 73.19 93 SER A O 1
ATOM 756 N N . ARG A 1 94 ? -3.948 18.613 16.431 1.00 75.50 94 ARG A N 1
ATOM 757 C CA . ARG A 1 94 ? -2.651 19.110 16.929 1.00 75.50 94 ARG A CA 1
ATOM 758 C C . ARG A 1 94 ? -2.564 19.158 18.457 1.00 75.50 94 ARG A C 1
ATOM 760 O O . ARG A 1 94 ? -1.464 19.109 18.989 1.00 75.50 94 ARG A O 1
ATOM 767 N N . ASP A 1 95 ? -3.701 19.237 19.142 1.00 75.44 95 ASP A N 1
ATOM 768 C CA . ASP A 1 95 ? -3.787 19.357 20.603 1.00 75.44 95 ASP A CA 1
ATOM 769 C C . ASP A 1 95 ? -4.118 18.013 21.272 1.00 75.44 95 ASP A C 1
ATOM 771 O O . ASP A 1 95 ? -5.020 17.907 22.101 1.00 75.44 95 ASP A O 1
ATOM 775 N N . PHE A 1 96 ? -3.454 16.942 20.839 1.00 79.75 96 PHE A N 1
ATOM 776 C CA . PHE A 1 96 ? -3.765 15.580 21.264 1.00 79.75 96 PHE A CA 1
ATOM 777 C C . PHE A 1 96 ? -2.872 15.081 22.405 1.00 79.75 96 PHE A C 1
ATOM 779 O O . PHE A 1 96 ? -1.750 15.543 22.602 1.00 79.75 96 PHE A O 1
ATOM 786 N N . LYS A 1 97 ? -3.381 14.089 23.132 1.00 81.88 97 LYS A N 1
ATOM 787 C CA . LYS A 1 97 ? -2.719 13.310 24.171 1.00 81.88 97 LYS A CA 1
ATOM 788 C C . LYS A 1 97 ? -3.021 11.831 23.925 1.00 81.88 97 LYS A C 1
ATOM 790 O O . LYS A 1 97 ? -4.185 11.435 23.853 1.00 81.88 97 LYS A O 1
ATOM 795 N N . LEU A 1 98 ? -1.963 11.038 23.784 1.00 79.00 98 LEU A N 1
ATOM 796 C CA . LEU A 1 98 ? -2.037 9.581 23.645 1.00 79.00 98 LEU A CA 1
ATOM 797 C C . LEU A 1 98 ? -2.065 8.918 25.023 1.00 79.00 98 LEU A C 1
ATOM 799 O O . LEU A 1 98 ? -1.575 9.502 25.995 1.00 79.00 98 LEU A O 1
ATOM 803 N N . SER A 1 99 ? -2.653 7.725 25.116 1.00 78.62 99 SER A N 1
ATOM 804 C CA . SER A 1 99 ? -2.810 7.040 26.401 1.00 78.62 99 SER A CA 1
ATOM 805 C C . SER A 1 99 ? -1.490 6.500 26.959 1.00 78.62 99 SER A C 1
ATOM 807 O O . SER A 1 99 ? -1.223 6.690 28.144 1.00 78.62 99 SER A O 1
ATOM 809 N N . ASP A 1 100 ? -0.662 5.877 26.110 1.00 75.44 100 ASP A N 1
ATOM 810 C CA . ASP A 1 100 ? 0.445 5.016 26.571 1.00 75.44 100 ASP A CA 1
ATOM 811 C C . ASP A 1 100 ? 1.834 5.467 26.075 1.00 75.44 100 ASP A C 1
ATOM 813 O O . ASP A 1 100 ? 2.842 4.841 26.398 1.00 75.44 100 ASP A O 1
ATOM 817 N N . LEU A 1 101 ? 1.920 6.550 25.294 1.00 70.81 101 LEU A N 1
ATOM 818 C CA . LEU A 1 101 ? 3.178 7.059 24.734 1.00 70.81 101 LEU A CA 1
ATOM 819 C C . LEU A 1 101 ? 3.293 8.579 24.896 1.00 70.81 101 LEU A C 1
ATOM 821 O O . LEU A 1 101 ? 2.306 9.303 24.750 1.00 70.81 101 LEU A O 1
ATOM 825 N N . SER A 1 102 ? 4.510 9.082 25.136 1.00 64.50 102 SER A N 1
ATOM 826 C CA . SER A 1 102 ? 4.766 10.530 25.096 1.00 64.50 102 SER A CA 1
ATOM 827 C C . SER A 1 102 ? 4.798 11.039 23.650 1.00 64.50 102 SER A C 1
ATOM 829 O O . SER A 1 102 ? 5.145 10.285 22.739 1.00 64.50 102 SER A O 1
ATOM 831 N N . ILE A 1 103 ? 4.486 12.326 23.429 1.00 59.81 103 ILE A N 1
ATOM 832 C CA . ILE A 1 103 ? 4.578 12.994 22.107 1.00 59.81 103 ILE A CA 1
ATOM 833 C C . ILE A 1 103 ? 5.976 12.832 21.478 1.00 59.81 103 ILE A C 1
ATOM 835 O O . ILE A 1 103 ? 6.120 12.641 20.271 1.00 59.81 103 ILE A O 1
ATOM 839 N N . GLU A 1 104 ? 7.011 12.830 22.314 1.00 56.75 104 GLU A N 1
ATOM 840 C CA . GLU A 1 104 ? 8.412 12.657 21.915 1.00 56.75 104 GLU A CA 1
ATOM 841 C C . GLU A 1 104 ? 8.708 11.236 21.401 1.00 56.75 104 GLU A C 1
ATOM 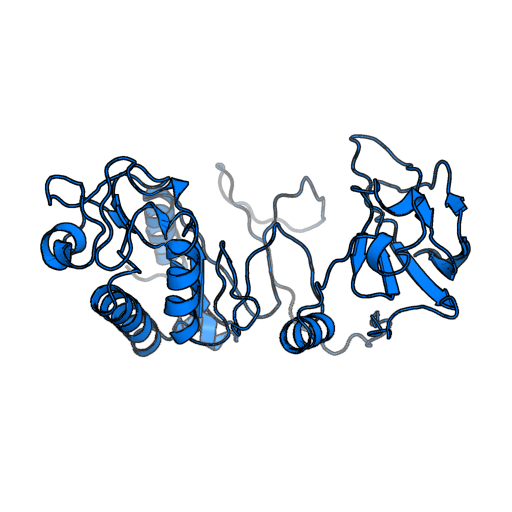843 O O . GLU A 1 104 ? 9.610 11.040 20.590 1.00 56.75 104 GLU A O 1
ATOM 848 N N . GLN A 1 105 ? 7.912 10.243 21.813 1.00 63.09 105 GLN A N 1
ATOM 849 C CA . GLN A 1 105 ? 8.000 8.851 21.363 1.00 63.09 105 GLN A CA 1
ATOM 850 C C . GLN A 1 105 ? 7.128 8.550 20.125 1.00 63.09 105 GLN A C 1
ATOM 852 O O . GLN A 1 105 ? 7.099 7.402 19.673 1.00 63.09 105 GLN A O 1
ATOM 857 N N . THR A 1 106 ? 6.375 9.521 19.582 1.00 62.44 106 THR A N 1
ATOM 858 C CA . THR A 1 106 ? 5.183 9.233 18.752 1.00 62.44 106 THR A CA 1
ATOM 859 C C . THR A 1 106 ? 5.025 9.815 17.349 1.00 62.44 106 THR A C 1
ATOM 861 O O . THR A 1 106 ? 3.953 9.570 16.796 1.00 62.44 106 THR A O 1
ATOM 864 N N . PRO A 1 107 ? 6.003 10.415 16.640 1.00 60.25 107 PRO A N 1
ATOM 865 C CA . PRO A 1 107 ? 5.709 10.867 15.276 1.00 60.25 107 PRO A CA 1
ATOM 866 C C . PRO A 1 107 ? 5.258 9.743 14.318 1.00 60.25 107 PRO A C 1
ATOM 868 O O . PRO A 1 107 ? 4.574 10.009 13.337 1.00 60.25 107 PRO A O 1
ATOM 871 N N . VAL A 1 108 ? 5.628 8.479 14.566 1.00 72.56 108 VAL A N 1
ATOM 872 C CA . VAL A 1 108 ? 5.282 7.368 13.653 1.00 72.56 108 VAL A CA 1
ATOM 873 C C . VAL A 1 108 ? 4.862 6.075 14.366 1.00 72.56 108 VAL A C 1
ATOM 875 O O . VAL A 1 108 ? 4.399 5.129 13.731 1.00 72.56 108 VAL A O 1
ATOM 878 N N . SER A 1 109 ? 4.953 6.032 15.696 1.00 79.81 109 SER A N 1
ATOM 879 C CA . SER A 1 109 ? 4.600 4.851 16.496 1.00 79.81 109 SER A CA 1
ATOM 880 C C . SER A 1 109 ? 3.104 4.529 16.432 1.00 79.81 109 SER A C 1
ATOM 882 O O . SER A 1 109 ? 2.737 3.359 16.388 1.00 79.81 109 SER A O 1
ATOM 884 N N . LEU A 1 110 ? 2.227 5.539 16.330 1.00 84.00 110 LEU A N 1
ATOM 885 C CA . LEU A 1 110 ? 0.787 5.316 16.135 1.00 84.00 110 LEU A CA 1
ATOM 886 C C . LEU A 1 110 ? 0.501 4.610 14.798 1.00 84.00 110 LEU A C 1
ATOM 888 O O . LEU A 1 110 ? -0.298 3.678 14.747 1.00 84.00 110 LEU A O 1
ATOM 892 N N . THR A 1 111 ? 1.203 5.008 13.734 1.00 87.06 111 THR A N 1
ATOM 893 C CA . THR A 1 111 ? 1.141 4.381 12.406 1.00 87.06 111 THR A CA 1
ATOM 894 C C . THR A 1 111 ? 1.578 2.917 12.454 1.00 87.06 111 THR A C 1
ATOM 896 O O . THR A 1 111 ? 0.928 2.046 11.876 1.00 87.06 111 THR A O 1
ATOM 899 N N . GLN A 1 112 ? 2.677 2.639 13.163 1.00 87.94 112 GLN A N 1
ATOM 900 C CA . GLN A 1 112 ? 3.182 1.282 13.368 1.00 87.94 112 GLN A CA 1
ATOM 901 C C . GLN A 1 112 ? 2.175 0.424 14.137 1.00 87.94 112 GLN A C 1
ATOM 903 O O . GLN A 1 112 ? 1.832 -0.667 13.686 1.00 87.94 112 GLN A O 1
ATOM 908 N N . LEU A 1 113 ? 1.663 0.932 15.260 1.00 91.12 113 LEU A N 1
ATOM 909 C CA . LEU A 1 113 ? 0.690 0.230 16.094 1.00 91.12 113 LEU A CA 1
ATOM 910 C C . LEU A 1 113 ? -0.619 -0.019 15.349 1.00 91.12 113 LEU A C 1
ATOM 912 O O . LEU A 1 113 ? -1.208 -1.084 15.505 1.00 91.12 113 LEU A O 1
ATOM 916 N N . TYR A 1 114 ? -1.052 0.909 14.493 1.00 92.44 114 TYR A N 1
ATOM 917 C CA . TYR A 1 114 ? -2.199 0.694 13.618 1.00 92.44 114 TYR A CA 1
ATOM 918 C C . TYR A 1 114 ? -1.981 -0.506 12.690 1.00 92.44 114 TYR A C 1
ATOM 920 O O . TYR A 1 114 ? -2.783 -1.440 12.706 1.00 92.44 114 TYR A O 1
ATOM 928 N N . ALA A 1 115 ? -0.870 -0.528 11.946 1.00 91.06 115 ALA A N 1
ATOM 929 C CA . ALA A 1 115 ? -0.527 -1.628 11.044 1.00 91.06 115 ALA A CA 1
ATOM 930 C C . ALA A 1 115 ? -0.365 -2.975 11.786 1.00 91.06 115 ALA A C 1
ATOM 932 O O . ALA A 1 115 ? -0.893 -3.994 11.339 1.00 91.06 115 ALA A O 1
ATOM 933 N N . GLN A 1 116 ? 0.285 -2.976 12.955 1.00 92.88 116 GLN A N 1
ATOM 934 C CA . GLN A 1 116 ? 0.423 -4.153 13.827 1.00 92.88 116 GLN A CA 1
ATOM 935 C C . GLN A 1 116 ? -0.911 -4.628 14.411 1.00 92.88 116 GLN A C 1
ATOM 937 O O . GLN A 1 116 ? -1.120 -5.822 14.606 1.00 92.88 116 GLN A O 1
ATOM 942 N N . THR A 1 117 ? -1.830 -3.709 14.701 1.00 94.94 117 THR A N 1
ATOM 943 C CA . THR A 1 117 ? -3.157 -4.058 15.212 1.00 94.94 117 THR A CA 1
ATOM 944 C C . THR A 1 117 ? -3.971 -4.759 14.133 1.00 94.94 117 THR A C 1
ATOM 946 O O . THR A 1 117 ? -4.550 -5.818 14.370 1.00 94.94 117 THR A O 1
ATOM 949 N N . VAL A 1 118 ? -4.011 -4.192 12.925 1.00 94.19 118 VAL A N 1
ATOM 950 C CA . VAL A 1 118 ? -4.874 -4.709 11.856 1.00 94.19 118 VAL A CA 1
ATOM 951 C C . VAL A 1 118 ? -4.341 -5.978 11.196 1.00 94.19 118 VAL A C 1
ATOM 953 O O . VAL A 1 118 ? -5.138 -6.746 10.660 1.00 94.19 118 VAL A O 1
ATOM 956 N N . SER A 1 119 ? -3.038 -6.264 11.285 1.00 92.06 119 SER A N 1
ATOM 957 C CA . SER A 1 119 ? -2.467 -7.534 10.805 1.00 92.06 119 SER A CA 1
ATOM 958 C C . SER A 1 119 ? -3.043 -8.762 11.527 1.00 92.06 119 SER A C 1
ATOM 960 O O . SER A 1 119 ? -3.066 -9.859 10.975 1.00 92.06 119 SER A O 1
ATOM 962 N N . GLN A 1 120 ? -3.619 -8.582 12.721 1.00 93.62 120 GLN A N 1
ATOM 963 C CA . GLN A 1 120 ? -4.291 -9.637 13.492 1.00 93.62 120 GLN A CA 1
ATOM 964 C C . GLN A 1 120 ? -5.607 -10.133 12.858 1.00 93.62 120 GLN A C 1
ATOM 966 O O . GLN A 1 120 ? -6.213 -11.090 13.354 1.00 93.62 120 GLN A O 1
ATOM 971 N N . LEU A 1 121 ? -6.090 -9.463 11.806 1.00 89.75 121 LEU A N 1
ATOM 972 C CA . LEU A 1 121 ? -7.321 -9.800 11.081 1.00 89.75 121 LEU A CA 1
ATOM 973 C C . LEU A 1 121 ? -7.088 -10.786 9.925 1.00 89.75 121 LEU A C 1
ATOM 975 O O . LEU A 1 121 ? -8.057 -11.274 9.341 1.00 89.75 121 LEU A O 1
ATOM 979 N N . GLY A 1 122 ? -5.825 -11.094 9.612 1.00 86.88 122 GLY A N 1
ATOM 980 C CA . GLY A 1 122 ? -5.430 -12.102 8.631 1.00 86.88 122 GLY A CA 1
ATOM 981 C C . GLY A 1 122 ? -4.315 -11.639 7.693 1.00 86.88 122 GLY A C 1
ATOM 982 O O . GLY A 1 122 ? -3.794 -10.535 7.800 1.00 86.88 122 GLY A O 1
ATOM 983 N N . ASN A 1 123 ? -3.980 -12.489 6.722 1.00 79.62 123 ASN A N 1
ATOM 984 C CA . ASN A 1 123 ? -2.832 -12.281 5.824 1.00 79.62 123 ASN A CA 1
ATOM 985 C C . ASN A 1 123 ? -3.201 -11.574 4.505 1.00 79.62 123 ASN A C 1
ATOM 987 O O . ASN A 1 123 ? -2.374 -11.438 3.610 1.00 79.62 123 ASN A O 1
ATOM 991 N N . LEU A 1 124 ? -4.469 -11.188 4.329 1.00 81.75 124 LEU A N 1
ATOM 992 C CA . LEU A 1 124 ? -4.963 -10.503 3.125 1.00 81.75 124 LEU A CA 1
ATOM 993 C C . LEU A 1 124 ? -5.172 -9.004 3.355 1.00 81.75 124 LEU A C 1
ATOM 995 O O . LEU A 1 124 ? -5.945 -8.368 2.636 1.00 81.75 124 LEU A O 1
ATOM 999 N N . ILE A 1 125 ? -4.565 -8.460 4.404 1.00 85.75 125 ILE A N 1
ATOM 1000 C CA . ILE A 1 125 ? -4.804 -7.098 4.870 1.00 85.75 125 ILE A CA 1
ATOM 1001 C C . ILE A 1 125 ? -3.987 -6.128 4.028 1.00 85.75 125 ILE A C 1
ATOM 1003 O O . ILE A 1 125 ? -2.796 -6.341 3.833 1.00 85.75 125 ILE A O 1
ATOM 1007 N N . GLU A 1 126 ? -4.624 -5.064 3.543 1.00 84.94 126 GLU A N 1
ATOM 1008 C CA . GLU A 1 126 ? -3.951 -3.952 2.867 1.00 84.94 126 GLU A CA 1
ATOM 1009 C C . GLU A 1 126 ? -3.944 -2.727 3.789 1.00 84.94 126 GLU A C 1
ATOM 1011 O O . GLU A 1 126 ? -5.002 -2.354 4.290 1.00 84.94 126 GLU A O 1
ATOM 1016 N N . THR A 1 127 ? -2.802 -2.068 3.989 1.00 84.75 127 THR A N 1
ATOM 1017 C CA . THR A 1 127 ? -2.692 -0.794 4.722 1.00 84.75 127 THR A CA 1
ATOM 1018 C C . THR A 1 127 ? -2.106 0.299 3.836 1.00 84.75 127 THR A C 1
ATOM 1020 O O . THR A 1 127 ? -1.183 0.058 3.067 1.00 84.75 127 THR A O 1
ATOM 1023 N N . ARG A 1 128 ? -2.600 1.540 3.938 1.00 81.19 128 ARG A N 1
ATOM 1024 C CA . ARG A 1 128 ? -1.986 2.692 3.244 1.00 81.19 128 ARG A CA 1
ATOM 1025 C C . ARG A 1 128 ? -0.619 3.061 3.814 1.00 81.19 128 ARG A C 1
ATOM 1027 O O . ARG A 1 128 ? 0.224 3.609 3.112 1.00 81.19 128 ARG A O 1
ATOM 1034 N N . VAL A 1 129 ? -0.431 2.781 5.092 1.00 81.12 129 VAL A N 1
ATOM 1035 C CA . VAL A 1 129 ? 0.727 3.200 5.865 1.00 81.12 129 VAL A CA 1
ATOM 1036 C C . VAL A 1 129 ? 1.534 1.998 6.335 1.00 81.12 129 VAL A C 1
ATOM 1038 O O . VAL A 1 129 ? 0.987 0.918 6.562 1.00 81.12 129 VAL A O 1
ATOM 1041 N N . GLY A 1 130 ? 2.835 2.208 6.511 1.00 81.00 130 GLY A N 1
ATOM 1042 C CA . GLY A 1 130 ? 3.749 1.241 7.103 1.00 81.00 130 GLY A CA 1
ATOM 1043 C C . GLY A 1 130 ? 4.974 1.954 7.668 1.00 81.00 130 GLY A C 1
ATOM 1044 O O . GLY A 1 130 ? 5.590 2.774 6.991 1.00 81.00 130 GLY A O 1
ATOM 1045 N N . TYR A 1 131 ? 5.317 1.659 8.920 1.00 80.38 131 TYR A N 1
ATOM 1046 C CA . TYR A 1 131 ? 6.549 2.111 9.569 1.00 80.38 131 TYR A CA 1
ATOM 1047 C C . TYR A 1 131 ? 7.101 0.980 10.430 1.00 80.38 131 TYR A C 1
ATOM 1049 O O . TYR A 1 131 ? 6.383 0.507 11.303 1.00 80.38 131 TYR A O 1
ATOM 1057 N N . LYS A 1 132 ? 8.333 0.517 10.163 1.00 80.00 132 LYS A N 1
ATOM 1058 C CA . LYS A 1 132 ? 8.966 -0.626 10.862 1.00 80.00 132 LYS A CA 1
ATOM 1059 C C . LYS A 1 132 ? 8.034 -1.846 10.999 1.00 80.00 132 LYS A C 1
ATOM 1061 O O . LYS A 1 132 ? 7.830 -2.366 12.090 1.00 80.00 132 LYS A O 1
ATOM 1066 N N . THR A 1 133 ? 7.398 -2.214 9.890 1.00 80.81 133 THR A N 1
ATOM 1067 C CA . THR A 1 133 ? 6.343 -3.248 9.796 1.00 80.81 133 THR A CA 1
ATOM 1068 C C . THR A 1 133 ? 6.587 -4.207 8.633 1.00 80.81 133 THR A C 1
ATOM 1070 O O . THR A 1 133 ? 5.677 -4.897 8.187 1.00 80.81 133 THR A O 1
ATOM 1073 N N . GLN A 1 134 ? 7.817 -4.240 8.114 1.00 80.19 134 GLN A N 1
ATOM 1074 C CA . GLN A 1 134 ? 8.226 -5.107 7.006 1.00 80.19 134 GLN A CA 1
ATOM 1075 C C . GLN A 1 134 ? 8.151 -6.600 7.365 1.00 80.19 134 GLN A C 1
ATOM 1077 O O . GLN A 1 134 ? 8.121 -7.441 6.476 1.00 80.19 134 GLN A O 1
ATOM 1082 N N . ASP A 1 135 ? 8.126 -6.918 8.658 1.00 80.25 135 ASP A N 1
ATOM 1083 C CA . ASP A 1 135 ? 7.968 -8.256 9.225 1.00 80.25 135 ASP A CA 1
ATOM 1084 C C . ASP A 1 135 ? 6.510 -8.749 9.239 1.00 80.25 135 ASP A C 1
ATOM 1086 O O . ASP A 1 135 ? 6.263 -9.942 9.426 1.00 80.25 135 ASP A O 1
ATOM 1090 N N . LEU A 1 136 ? 5.532 -7.857 9.049 1.00 77.19 136 LEU A N 1
ATOM 1091 C CA . LEU A 1 136 ? 4.117 -8.214 9.090 1.00 77.19 136 LEU A CA 1
ATOM 1092 C C . LEU A 1 136 ? 3.656 -8.863 7.772 1.00 77.19 136 LEU A C 1
ATOM 1094 O O . LEU A 1 136 ? 4.002 -8.380 6.693 1.00 77.19 136 LEU A O 1
ATOM 1098 N N . PRO A 1 137 ? 2.782 -9.890 7.818 1.00 78.81 137 PRO A N 1
ATOM 1099 C CA . PRO A 1 137 ? 2.249 -10.558 6.629 1.00 78.81 137 PRO A CA 1
ATOM 1100 C C . PRO A 1 137 ? 1.080 -9.769 6.006 1.00 78.81 137 PRO A C 1
ATOM 1102 O O . PRO A 1 137 ? -0.006 -10.308 5.794 1.00 78.81 137 PRO A O 1
ATOM 1105 N N . ILE A 1 138 ? 1.281 -8.474 5.757 1.00 76.19 138 ILE A N 1
ATOM 1106 C CA . ILE A 1 138 ? 0.274 -7.552 5.214 1.00 76.19 138 ILE A CA 1
ATOM 1107 C C . ILE A 1 138 ? 0.796 -6.856 3.956 1.00 76.19 138 ILE A C 1
ATOM 1109 O O . ILE A 1 138 ? 1.998 -6.699 3.753 1.00 76.19 138 ILE A O 1
ATOM 1113 N N . PHE A 1 139 ? -0.117 -6.396 3.110 1.00 72.06 139 PHE A N 1
ATOM 1114 C CA . PHE A 1 139 ? 0.201 -5.589 1.941 1.00 72.06 139 PHE A CA 1
ATOM 1115 C C . PHE A 1 139 ? 0.252 -4.110 2.334 1.00 72.06 139 PHE A C 1
ATOM 1117 O O . PHE A 1 13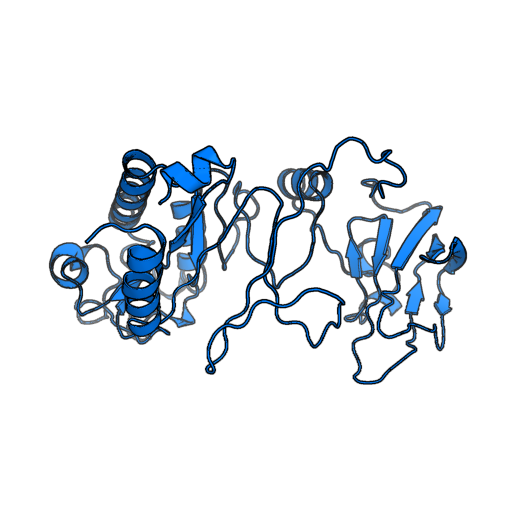9 ? -0.767 -3.530 2.697 1.00 72.06 139 PHE A O 1
ATOM 1124 N N . VAL A 1 140 ? 1.409 -3.459 2.217 1.00 71.81 140 VAL A N 1
ATOM 1125 C CA . VAL A 1 140 ? 1.481 -1.992 2.311 1.00 71.81 140 VAL A CA 1
ATOM 1126 C C . VAL A 1 140 ? 1.241 -1.409 0.920 1.00 71.81 140 VAL A C 1
ATOM 1128 O O . VAL A 1 140 ? 1.987 -1.681 -0.023 1.00 71.81 140 VAL A O 1
ATOM 1131 N N . ARG A 1 141 ? 0.183 -0.609 0.773 1.00 67.44 141 ARG A N 1
ATOM 1132 C CA . ARG A 1 141 ? -0.197 0.030 -0.486 1.00 67.44 141 ARG A CA 1
ATOM 1133 C C . ARG A 1 141 ? 0.797 1.129 -0.843 1.00 67.44 141 ARG A C 1
ATOM 1135 O O . ARG A 1 141 ? 0.647 2.284 -0.447 1.00 67.44 141 ARG A O 1
ATOM 1142 N N . MET A 1 142 ? 1.764 0.777 -1.676 1.00 49.78 142 MET A N 1
ATOM 1143 C CA . MET A 1 142 ? 2.531 1.742 -2.457 1.00 49.78 142 MET A CA 1
ATOM 1144 C C . MET A 1 142 ? 1.701 2.212 -3.664 1.00 49.78 142 MET A C 1
ATOM 1146 O O . MET A 1 142 ? 0.812 1.496 -4.122 1.00 49.78 142 MET A O 1
ATOM 1150 N N . LEU A 1 143 ? 1.959 3.425 -4.164 1.00 44.91 143 LEU A N 1
ATOM 1151 C CA . LEU A 1 143 ? 1.272 3.980 -5.342 1.00 44.91 143 LEU A CA 1
ATOM 1152 C C . LEU A 1 143 ? 1.289 2.997 -6.530 1.00 44.91 143 LEU A C 1
ATOM 1154 O O . LEU A 1 143 ? 2.333 2.396 -6.808 1.00 44.91 143 LEU A O 1
ATOM 1158 N N . ASP A 1 144 ? 0.130 2.889 -7.188 1.00 36.09 144 ASP A N 1
ATOM 1159 C CA . ASP A 1 144 ? -0.350 1.841 -8.106 1.00 36.09 144 ASP A CA 1
ATOM 1160 C C . ASP A 1 144 ? 0.691 1.285 -9.092 1.00 36.09 144 ASP A C 1
ATOM 1162 O O . ASP A 1 144 ? 1.194 2.045 -9.917 1.00 36.09 144 ASP A O 1
ATOM 1166 N N . LYS A 1 145 ? 0.984 -0.033 -9.030 1.00 39.25 145 LYS A N 1
ATOM 1167 C CA . LYS A 1 145 ? 1.825 -0.802 -9.985 1.00 39.25 145 LYS A CA 1
ATOM 1168 C C . LYS A 1 145 ? 1.470 -2.303 -9.975 1.00 39.25 145 LYS A C 1
ATOM 1170 O O . LYS A 1 145 ? 0.992 -2.813 -8.965 1.00 39.25 145 LYS A O 1
ATOM 1175 N N . ASN A 1 146 ? 1.728 -3.016 -11.073 1.00 34.00 146 ASN A N 1
ATOM 1176 C CA . ASN A 1 146 ? 1.435 -4.454 -11.235 1.00 34.00 146 ASN A CA 1
ATOM 1177 C C . ASN A 1 146 ? 2.510 -5.349 -10.572 1.00 34.00 146 ASN A C 1
ATOM 1179 O O . ASN A 1 146 ? 3.661 -4.934 -10.453 1.00 34.00 146 ASN A O 1
ATOM 1183 N N . SER A 1 147 ? 2.171 -6.567 -10.118 1.00 48.00 147 SER A N 1
ATOM 1184 C CA . SER A 1 147 ? 3.116 -7.473 -9.424 1.00 48.00 147 SER A CA 1
ATOM 1185 C C . SER A 1 147 ? 2.887 -8.962 -9.723 1.00 48.00 147 SER A C 1
ATOM 1187 O O . SER A 1 147 ? 1.751 -9.399 -9.898 1.00 48.00 147 SER A O 1
ATOM 1189 N N . GLU A 1 148 ? 3.978 -9.737 -9.713 1.00 54.97 148 GLU A N 1
ATOM 1190 C CA . GLU A 1 148 ? 4.012 -11.205 -9.811 1.00 54.97 148 GLU A CA 1
ATOM 1191 C C . GLU A 1 148 ? 4.182 -11.870 -8.426 1.00 54.97 148 GLU A C 1
ATOM 1193 O O . GLU A 1 148 ? 4.851 -11.336 -7.537 1.00 54.97 148 GLU A O 1
ATOM 1198 N N . TRP A 1 149 ? 3.599 -13.062 -8.237 1.00 56.03 149 TRP A N 1
ATOM 1199 C CA . TRP A 1 149 ? 3.495 -13.737 -6.930 1.00 56.03 149 TRP A CA 1
ATOM 1200 C C . TRP A 1 149 ? 4.825 -14.220 -6.321 1.00 56.03 149 TRP A C 1
ATOM 1202 O O . TRP A 1 149 ? 4.927 -14.287 -5.098 1.00 56.03 149 TRP A O 1
ATOM 1212 N N . GLU A 1 150 ? 5.849 -14.547 -7.116 1.00 64.69 150 GLU A N 1
ATOM 1213 C CA . GLU A 1 150 ? 7.139 -15.028 -6.581 1.00 64.69 150 GLU A CA 1
ATOM 1214 C C . GLU A 1 150 ? 7.997 -13.896 -6.002 1.00 64.69 150 GLU A C 1
ATOM 1216 O O . GLU A 1 150 ? 8.585 -14.041 -4.929 1.00 64.69 150 GLU A O 1
ATOM 1221 N N . LEU A 1 151 ? 7.994 -12.724 -6.643 1.00 63.34 151 LEU A N 1
ATOM 1222 C CA . LEU A 1 151 ? 8.659 -11.539 -6.098 1.00 63.34 151 LEU A CA 1
ATOM 1223 C C . LEU A 1 151 ? 8.009 -11.093 -4.785 1.00 63.34 151 LEU A C 1
ATOM 1225 O O . LEU A 1 151 ? 8.714 -10.683 -3.866 1.00 63.34 151 LEU A O 1
ATOM 1229 N N . ALA A 1 152 ? 6.686 -11.243 -4.659 1.00 65.12 152 ALA A N 1
ATOM 1230 C CA . ALA A 1 152 ? 5.981 -10.987 -3.407 1.00 65.12 152 ALA A CA 1
ATOM 1231 C C . ALA A 1 152 ? 6.403 -11.955 -2.287 1.00 65.12 152 ALA A C 1
ATOM 1233 O O . ALA A 1 152 ? 6.635 -11.518 -1.161 1.00 65.12 152 ALA A O 1
ATOM 1234 N N . LYS A 1 153 ? 6.572 -13.253 -2.584 1.00 66.06 153 LYS A N 1
ATOM 1235 C CA . LYS A 1 153 ? 7.079 -14.232 -1.604 1.00 66.06 153 LYS A CA 1
ATOM 1236 C C . LYS A 1 153 ? 8.501 -13.903 -1.147 1.00 66.06 153 LYS A C 1
ATOM 1238 O O . LYS A 1 153 ? 8.779 -13.961 0.050 1.00 66.06 153 LYS A O 1
ATOM 1243 N N . ASN A 1 154 ? 9.388 -13.541 -2.076 1.00 70.44 154 ASN A N 1
ATOM 1244 C CA . ASN A 1 154 ? 10.755 -13.153 -1.731 1.00 70.44 154 ASN A CA 1
ATOM 1245 C C . ASN A 1 154 ? 10.790 -11.865 -0.909 1.00 70.44 154 ASN A C 1
ATOM 1247 O O . ASN A 1 154 ? 11.474 -11.843 0.108 1.00 70.44 154 ASN A O 1
ATOM 1251 N N . ALA A 1 155 ? 9.995 -10.854 -1.267 1.00 68.44 155 ALA A N 1
ATOM 1252 C CA . ALA A 1 155 ? 9.903 -9.611 -0.506 1.00 68.44 155 ALA A CA 1
ATOM 1253 C C . ALA A 1 155 ? 9.516 -9.850 0.964 1.00 68.44 155 ALA A C 1
ATOM 1255 O O . ALA A 1 155 ? 10.133 -9.275 1.854 1.00 68.44 155 ALA A O 1
ATOM 1256 N N . VAL A 1 156 ? 8.567 -10.755 1.232 1.00 66.31 156 VAL A N 1
ATOM 1257 C CA . VAL A 1 156 ? 8.188 -11.138 2.607 1.00 66.31 156 VAL A CA 1
ATOM 1258 C C . VAL A 1 156 ? 9.334 -11.845 3.342 1.00 66.31 156 VAL A C 1
ATOM 1260 O O . VAL A 1 156 ? 9.513 -11.650 4.540 1.00 66.31 156 VAL A O 1
ATOM 1263 N N . LYS A 1 157 ? 10.122 -12.673 2.647 1.00 71.12 157 LYS A N 1
ATOM 1264 C CA . LYS A 1 157 ? 11.202 -13.458 3.264 1.00 71.12 157 LYS A CA 1
ATOM 1265 C C . LYS A 1 157 ? 12.468 -12.641 3.535 1.00 71.12 157 LYS A C 1
ATOM 1267 O O . LYS A 1 157 ? 13.136 -12.882 4.536 1.00 71.12 157 LYS A O 1
ATOM 1272 N N . THR A 1 158 ? 12.842 -11.749 2.622 1.00 73.25 158 THR A N 1
ATOM 1273 C CA . THR A 1 158 ? 14.147 -11.067 2.632 1.00 73.25 158 THR A CA 1
ATOM 1274 C C . THR A 1 158 ? 14.047 -9.571 2.914 1.00 73.25 158 THR A C 1
ATOM 1276 O O . THR A 1 158 ? 15.062 -8.944 3.203 1.00 73.25 158 THR A O 1
ATOM 1279 N N . GLY A 1 159 ? 12.850 -8.985 2.821 1.00 70.69 159 GLY A N 1
ATOM 1280 C CA . GLY A 1 159 ? 12.647 -7.536 2.864 1.00 70.69 159 GLY A CA 1
ATOM 1281 C C . GLY A 1 159 ? 13.079 -6.813 1.584 1.00 70.69 159 GLY A C 1
ATOM 1282 O O . GLY A 1 159 ? 13.005 -5.586 1.526 1.00 70.69 159 GLY A O 1
ATOM 1283 N N . GLU A 1 160 ? 13.531 -7.534 0.551 1.00 78.81 160 GLU A N 1
ATOM 1284 C CA . GLU A 1 160 ? 13.927 -6.917 -0.712 1.00 78.81 160 GLU A CA 1
ATOM 1285 C C . GLU A 1 160 ? 12.703 -6.362 -1.458 1.00 78.81 160 GLU A C 1
ATOM 1287 O O . GLU A 1 160 ? 11.723 -7.086 -1.662 1.00 78.81 160 GLU A O 1
ATOM 1292 N N . PRO A 1 161 ? 12.740 -5.108 -1.937 1.00 77.69 161 PRO A N 1
ATOM 1293 C CA . PRO A 1 161 ? 11.598 -4.532 -2.626 1.00 77.69 161 PRO A CA 1
ATOM 1294 C C . PRO A 1 161 ? 11.383 -5.207 -3.990 1.00 77.69 161 PRO A C 1
ATOM 1296 O O . PRO A 1 161 ? 12.332 -5.599 -4.673 1.00 77.69 161 PRO A O 1
ATOM 1299 N N . ILE A 1 162 ? 10.120 -5.339 -4.405 1.00 77.56 162 ILE A N 1
ATOM 1300 C CA . ILE A 1 162 ? 9.760 -5.884 -5.727 1.00 77.56 162 ILE A CA 1
ATOM 1301 C C . ILE A 1 162 ? 10.250 -4.947 -6.826 1.00 77.56 162 ILE A C 1
ATOM 1303 O O . ILE A 1 162 ? 10.836 -5.401 -7.804 1.00 77.56 162 ILE A O 1
ATOM 1307 N N . MET A 1 163 ? 10.029 -3.643 -6.650 1.00 79.88 163 MET A N 1
ATOM 1308 C CA . MET A 1 163 ? 10.594 -2.644 -7.538 1.00 79.88 163 MET A CA 1
ATOM 1309 C C . MET A 1 163 ? 11.841 -2.022 -6.952 1.00 79.88 163 MET A C 1
ATOM 1311 O O . MET A 1 163 ? 11.843 -1.629 -5.786 1.00 79.88 163 MET A O 1
ATOM 1315 N N . ARG A 1 164 ? 12.876 -1.890 -7.772 1.00 87.75 164 ARG A N 1
ATOM 1316 C CA . ARG A 1 164 ? 14.195 -1.473 -7.305 1.00 87.75 164 ARG A CA 1
ATOM 1317 C C . ARG A 1 164 ? 14.705 -0.314 -8.155 1.00 87.75 164 ARG A C 1
ATOM 1319 O O . ARG A 1 164 ? 14.477 -0.308 -9.363 1.00 87.75 164 ARG A O 1
ATOM 1326 N N . PRO A 1 165 ? 15.382 0.674 -7.566 1.00 92.62 165 PRO A N 1
ATOM 1327 C CA . PRO A 1 165 ? 16.146 1.632 -8.355 1.00 92.62 165 PRO A CA 1
ATOM 1328 C C . PRO A 1 165 ? 17.309 0.916 -9.056 1.00 92.62 165 PRO A C 1
ATOM 1330 O O . PRO A 1 165 ? 17.768 -0.128 -8.593 1.00 92.62 165 PRO A O 1
ATOM 1333 N N . ILE A 1 166 ? 17.813 1.465 -10.163 1.00 94.81 166 ILE A N 1
ATOM 1334 C CA . ILE A 1 166 ? 18.843 0.784 -10.970 1.00 94.81 166 ILE A CA 1
ATOM 1335 C C . ILE A 1 166 ? 20.142 0.561 -10.184 1.00 94.81 166 ILE A C 1
ATOM 1337 O O . ILE A 1 166 ? 20.781 -0.483 -10.333 1.00 94.81 166 ILE A O 1
ATOM 1341 N N . TRP A 1 167 ? 20.488 1.475 -9.273 1.00 93.62 167 TRP A N 1
ATOM 1342 C CA . TRP A 1 167 ? 21.653 1.325 -8.400 1.00 93.62 167 TRP A CA 1
ATOM 1343 C C . TRP A 1 167 ? 21.604 0.065 -7.525 1.00 93.62 167 TRP A C 1
ATOM 1345 O O . TRP A 1 167 ? 22.641 -0.377 -7.043 1.00 93.62 167 TRP A O 1
ATOM 1355 N N . TRP A 1 168 ? 20.439 -0.572 -7.359 1.00 92.25 168 TRP A N 1
ATOM 1356 C CA . TRP A 1 168 ? 20.307 -1.827 -6.617 1.00 92.25 168 TRP A CA 1
ATOM 1357 C C . TRP A 1 168 ? 21.166 -2.959 -7.195 1.00 92.25 168 TRP A C 1
ATOM 1359 O O . TRP A 1 168 ? 21.796 -3.706 -6.450 1.00 92.25 168 TRP A O 1
ATOM 1369 N N . ILE A 1 169 ? 21.203 -3.086 -8.525 1.00 91.06 169 ILE A N 1
ATOM 1370 C CA . ILE A 1 169 ? 22.023 -4.094 -9.224 1.00 91.06 169 ILE A CA 1
ATOM 1371 C C . ILE A 1 169 ? 23.382 -3.539 -9.670 1.00 91.06 169 ILE A C 1
ATOM 1373 O O . ILE A 1 169 ? 24.248 -4.300 -10.100 1.00 91.06 169 ILE A O 1
ATOM 1377 N N . ALA A 1 170 ? 23.566 -2.221 -9.577 1.00 92.19 170 ALA A N 1
ATOM 1378 C CA . ALA A 1 170 ? 24.766 -1.504 -9.991 1.00 92.19 170 ALA A CA 1
ATOM 1379 C C . ALA A 1 170 ? 25.200 -0.464 -8.931 1.00 92.19 170 ALA A C 1
ATOM 1381 O O . ALA A 1 170 ? 25.284 0.726 -9.229 1.00 92.19 170 ALA A O 1
ATOM 1382 N N . PRO A 1 171 ? 25.510 -0.882 -7.687 1.00 92.12 171 PRO A N 1
ATOM 1383 C CA . PRO A 1 171 ? 25.716 0.041 -6.563 1.00 92.12 171 PRO A CA 1
ATOM 1384 C C . PRO A 1 171 ? 26.978 0.903 -6.682 1.00 92.12 171 PRO A C 1
ATOM 1386 O O . PRO A 1 171 ? 27.099 1.907 -5.992 1.00 92.12 171 PRO A O 1
ATOM 1389 N N . ASN A 1 172 ? 27.914 0.524 -7.554 1.00 92.44 172 ASN A N 1
ATOM 1390 C CA . ASN A 1 172 ? 29.150 1.271 -7.806 1.00 92.44 172 ASN A CA 1
ATOM 1391 C C . ASN A 1 172 ? 29.058 2.165 -9.054 1.00 92.44 172 ASN A C 1
ATOM 1393 O O . ASN A 1 172 ? 30.037 2.813 -9.419 1.00 92.44 172 ASN A O 1
ATOM 1397 N N . ASP A 1 173 ? 27.914 2.169 -9.740 1.00 94.00 173 ASP A N 1
ATOM 1398 C CA . ASP A 1 173 ? 27.699 2.951 -10.951 1.00 94.00 173 ASP A CA 1
ATOM 1399 C C . ASP A 1 173 ? 26.985 4.259 -10.613 1.00 94.00 173 ASP A C 1
ATOM 1401 O O . ASP A 1 173 ? 25.759 4.315 -10.496 1.00 94.00 173 ASP A O 1
ATOM 1405 N N . VAL A 1 174 ? 27.765 5.327 -10.457 1.00 94.56 174 VAL A N 1
ATOM 1406 C CA . VAL A 1 174 ? 27.267 6.648 -10.042 1.00 94.56 174 VAL A CA 1
ATOM 1407 C C . VAL A 1 174 ? 26.214 7.229 -10.990 1.00 94.56 174 VAL A C 1
ATOM 1409 O O . VAL A 1 174 ? 25.390 8.030 -10.556 1.00 94.56 174 VAL A O 1
ATOM 1412 N N . ASN A 1 175 ? 26.182 6.797 -12.257 1.00 93.62 175 ASN A N 1
ATOM 1413 C CA . ASN A 1 175 ? 25.178 7.249 -13.224 1.00 93.62 175 ASN A CA 1
ATOM 1414 C C . ASN A 1 175 ? 23.769 6.771 -12.858 1.00 93.62 175 ASN A C 1
ATOM 1416 O O . ASN A 1 175 ? 22.786 7.358 -13.295 1.00 93.62 175 ASN A O 1
ATOM 1420 N N . THR A 1 176 ? 23.661 5.708 -12.058 1.00 94.88 176 THR A N 1
ATOM 1421 C CA . THR A 1 176 ? 22.380 5.097 -11.686 1.00 94.88 176 THR A CA 1
ATOM 1422 C C . THR A 1 176 ? 21.712 5.762 -10.484 1.00 94.88 176 THR A C 1
ATOM 1424 O O . THR A 1 176 ? 20.547 5.484 -10.203 1.00 94.88 176 THR A O 1
ATOM 1427 N N . PHE A 1 177 ? 22.422 6.640 -9.768 1.00 93.69 177 PHE A N 1
ATOM 1428 C CA . PHE A 1 177 ? 21.960 7.194 -8.491 1.00 93.69 177 PHE A CA 1
ATOM 1429 C C . PHE A 1 177 ? 20.894 8.276 -8.670 1.00 93.69 177 PHE A C 1
ATOM 1431 O O . PHE A 1 177 ? 20.023 8.420 -7.817 1.00 93.69 177 PHE A O 1
ATOM 1438 N N . SER A 1 178 ? 20.956 9.019 -9.776 1.00 93.00 178 SER A N 1
ATOM 1439 C CA . SER A 1 178 ? 20.021 10.100 -10.108 1.00 93.00 178 SER A CA 1
ATOM 1440 C C . SER A 1 178 ? 18.871 9.662 -11.018 1.00 93.00 178 SER A C 1
ATOM 1442 O O . SER A 1 178 ? 18.045 10.491 -11.390 1.00 93.00 178 SER A O 1
ATOM 1444 N N . ILE A 1 179 ? 18.805 8.383 -11.400 1.00 94.12 179 ILE A N 1
ATOM 1445 C CA . ILE A 1 179 ? 17.751 7.882 -12.285 1.00 94.12 179 ILE A CA 1
ATOM 1446 C C . ILE A 1 179 ? 16.472 7.665 -11.475 1.00 94.12 179 ILE A C 1
ATOM 1448 O O . ILE A 1 179 ? 16.395 6.758 -10.646 1.00 94.12 179 ILE A O 1
ATOM 1452 N N . GLU A 1 180 ? 15.458 8.479 -11.753 1.00 91.88 180 GLU A N 1
ATOM 1453 C CA . GLU A 1 180 ? 14.146 8.440 -11.091 1.00 91.88 180 GLU A CA 1
ATOM 1454 C C . GLU A 1 180 ? 13.004 7.979 -12.011 1.00 91.88 180 GLU A C 1
ATOM 1456 O O . GLU A 1 180 ? 11.907 7.667 -11.549 1.00 91.88 180 GLU A O 1
ATOM 1461 N N . ASP A 1 181 ? 13.265 7.888 -13.316 1.00 92.12 181 ASP A N 1
ATOM 1462 C CA . ASP A 1 181 ? 12.284 7.592 -14.362 1.00 92.12 181 ASP A CA 1
ATOM 1463 C C . ASP A 1 181 ? 12.568 6.258 -15.087 1.00 92.12 181 ASP A C 1
ATOM 1465 O O . ASP A 1 181 ? 12.071 6.004 -16.188 1.00 92.12 181 ASP A O 1
ATOM 1469 N N . GLN A 1 182 ? 13.378 5.402 -14.462 1.00 94.38 182 GLN A N 1
ATOM 1470 C CA . GLN A 1 182 ? 13.579 3.998 -14.808 1.00 94.38 182 GLN A CA 1
ATOM 1471 C C . GLN A 1 182 ? 13.650 3.177 -13.522 1.00 94.38 182 GLN A C 1
ATOM 1473 O O . GLN A 1 182 ? 14.166 3.638 -12.503 1.00 94.38 182 GLN A O 1
ATOM 1478 N N . TYR A 1 183 ? 13.172 1.941 -13.563 1.00 91.69 183 TYR A N 1
ATOM 1479 C CA . TYR A 1 183 ? 13.190 1.061 -12.399 1.00 91.69 183 TYR A CA 1
ATOM 1480 C C . TYR A 1 183 ? 13.341 -0.398 -12.810 1.00 91.69 183 TYR A C 1
ATOM 1482 O O . TYR A 1 183 ? 13.133 -0.765 -13.963 1.00 91.69 183 TYR A O 1
ATOM 1490 N N . LEU A 1 184 ? 13.699 -1.236 -11.849 1.00 88.50 184 LEU A N 1
ATOM 1491 C CA . LEU A 1 184 ? 13.757 -2.680 -11.992 1.00 88.50 184 LEU A CA 1
ATOM 1492 C C . LEU A 1 184 ? 12.524 -3.322 -11.367 1.00 88.50 184 LEU A C 1
ATOM 1494 O O . LEU A 1 184 ? 12.013 -2.830 -10.363 1.00 88.50 184 LEU A O 1
ATOM 1498 N N . VAL A 1 185 ? 12.096 -4.451 -11.917 1.00 82.38 185 VAL A N 1
ATOM 1499 C CA . VAL A 1 185 ? 11.179 -5.404 -11.292 1.00 82.38 185 VAL A CA 1
ATOM 1500 C C . VAL A 1 185 ? 11.982 -6.669 -10.999 1.00 82.38 185 VAL A C 1
ATOM 1502 O O . VAL A 1 185 ? 12.453 -7.353 -11.909 1.00 82.38 185 VAL A O 1
ATOM 1505 N N . GLY A 1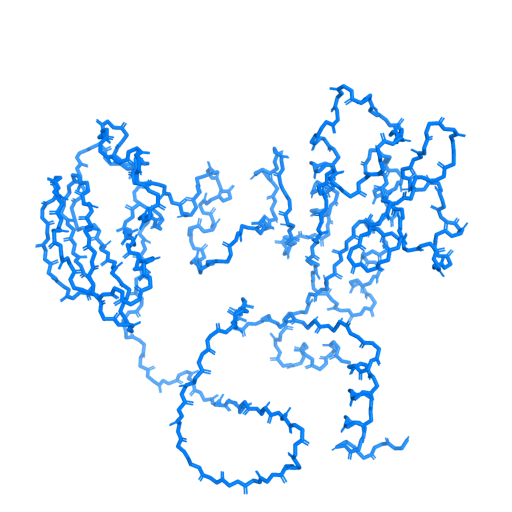 186 ? 12.202 -6.950 -9.715 1.00 83.50 186 GLY A N 1
ATOM 1506 C CA . GLY A 1 186 ? 13.224 -7.900 -9.284 1.00 83.50 186 GLY A CA 1
ATOM 1507 C C . GLY A 1 186 ? 14.624 -7.423 -9.681 1.00 83.50 186 GLY A C 1
ATOM 1508 O O . GLY A 1 186 ? 14.919 -6.231 -9.621 1.00 83.50 186 GLY A O 1
ATOM 1509 N N . ASN A 1 187 ? 15.487 -8.358 -10.079 1.00 84.94 187 ASN A N 1
ATOM 1510 C CA . ASN A 1 187 ? 16.826 -8.043 -10.593 1.00 84.94 187 ASN A CA 1
ATOM 1511 C C . ASN A 1 187 ? 16.906 -8.085 -12.125 1.00 84.94 187 ASN A C 1
ATOM 1513 O O . ASN A 1 187 ? 17.886 -7.609 -12.689 1.00 84.94 187 ASN A O 1
ATOM 1517 N N . ASP A 1 188 ? 15.894 -8.638 -12.796 1.00 83.06 188 ASP A N 1
ATOM 1518 C CA . ASP A 1 188 ? 16.073 -9.131 -14.163 1.00 83.06 188 ASP A CA 1
ATOM 1519 C C . ASP A 1 188 ? 15.358 -8.289 -15.223 1.00 83.06 188 ASP A C 1
ATOM 1521 O O . ASP A 1 188 ? 15.722 -8.361 -16.395 1.00 83.06 188 ASP A O 1
ATOM 1525 N N . LEU A 1 189 ? 14.359 -7.494 -14.828 1.00 84.56 189 LEU A N 1
ATOM 1526 C CA . LEU A 1 189 ? 13.548 -6.680 -15.730 1.00 84.56 189 LEU A CA 1
ATOM 1527 C C . LEU A 1 189 ? 13.756 -5.195 -15.437 1.00 84.56 189 LEU A C 1
ATOM 1529 O O . LEU A 1 189 ? 13.371 -4.730 -14.371 1.00 84.56 189 LEU A O 1
ATOM 1533 N N . LEU A 1 190 ? 14.308 -4.446 -16.387 1.00 93.62 190 LEU A N 1
ATOM 1534 C CA . LEU A 1 190 ? 14.379 -2.984 -16.364 1.00 93.62 190 LEU A CA 1
ATOM 1535 C C . LEU A 1 190 ? 13.208 -2.405 -17.155 1.00 93.62 190 LEU A C 1
ATOM 1537 O O . LEU A 1 190 ? 12.940 -2.840 -18.269 1.00 93.62 190 LEU A O 1
ATOM 1541 N N . VAL A 1 191 ? 12.527 -1.408 -16.602 1.00 91.19 191 VAL A N 1
ATOM 1542 C CA . VAL A 1 191 ? 11.393 -0.714 -17.220 1.00 91.19 191 VAL A CA 1
ATOM 1543 C C . VAL A 1 191 ? 11.696 0.781 -17.290 1.00 91.19 191 VAL A C 1
ATOM 1545 O O . VAL A 1 191 ? 12.151 1.376 -16.311 1.00 91.19 191 VAL A O 1
ATOM 1548 N N . ALA A 1 192 ? 11.440 1.390 -18.447 1.00 93.50 192 ALA A N 1
ATOM 1549 C CA . ALA A 1 192 ? 11.729 2.796 -18.726 1.00 93.50 192 ALA A CA 1
ATOM 1550 C C . ALA A 1 192 ? 10.505 3.476 -19.383 1.00 93.50 192 ALA A C 1
ATOM 1552 O O . ALA A 1 192 ? 10.469 3.638 -20.604 1.00 93.50 192 ALA A O 1
ATOM 1553 N N . PRO A 1 193 ? 9.467 3.835 -18.604 1.00 90.31 193 PRO A N 1
ATOM 1554 C CA . PRO A 1 193 ? 8.221 4.405 -19.131 1.00 90.31 193 PRO A CA 1
ATOM 1555 C C . PRO A 1 193 ? 8.428 5.781 -19.769 1.00 90.31 193 PRO A C 1
ATOM 1557 O O . PRO A 1 193 ? 9.225 6.567 -19.285 1.00 90.31 193 PRO A O 1
ATOM 1560 N N . VAL A 1 194 ? 7.682 6.149 -20.810 1.00 89.81 194 VAL A N 1
ATOM 1561 C CA . VAL A 1 194 ? 7.669 7.549 -21.276 1.00 89.81 194 VAL A CA 1
ATOM 1562 C C . VAL A 1 194 ? 6.886 8.397 -20.270 1.00 89.81 194 VAL A C 1
ATOM 1564 O O . VAL A 1 194 ? 5.707 8.147 -20.042 1.00 89.81 194 VAL A O 1
ATOM 1567 N N . VAL A 1 195 ? 7.544 9.386 -19.657 1.00 91.06 195 VAL A N 1
ATOM 1568 C CA . VAL A 1 195 ? 6.970 10.230 -18.584 1.00 91.06 195 VAL A CA 1
ATOM 1569 C C . VAL A 1 195 ? 6.723 11.681 -19.008 1.00 91.06 195 VAL A C 1
ATOM 1571 O O . VAL A 1 195 ? 6.235 12.482 -18.217 1.00 91.06 195 VAL A O 1
ATOM 1574 N N . THR A 1 196 ? 7.033 12.020 -20.260 1.00 90.25 196 THR A N 1
ATOM 1575 C CA . THR A 1 196 ? 6.835 13.360 -20.824 1.00 90.25 196 THR A CA 1
ATOM 1576 C C . THR A 1 196 ? 5.656 13.343 -21.788 1.00 90.25 196 THR A C 1
ATOM 1578 O O . THR A 1 196 ? 5.611 12.517 -22.702 1.00 90.25 196 THR A O 1
ATOM 1581 N N . GLU A 1 197 ? 4.715 14.270 -21.607 1.00 87.00 197 GLU A N 1
ATOM 1582 C CA . GLU A 1 197 ? 3.553 14.414 -22.485 1.00 87.00 197 GLU A CA 1
ATOM 1583 C C . GLU A 1 197 ? 3.982 14.554 -23.956 1.00 87.00 197 GLU A C 1
ATOM 1585 O O . GLU A 1 197 ? 4.954 15.238 -24.277 1.00 87.00 197 GLU A O 1
ATOM 1590 N N . ASN A 1 198 ? 3.261 13.884 -24.860 1.00 87.75 198 ASN A N 1
ATOM 1591 C CA . ASN A 1 198 ? 3.499 13.876 -26.310 1.00 87.75 198 ASN A CA 1
ATOM 1592 C C . ASN A 1 198 ? 4.861 13.336 -26.785 1.00 87.75 198 ASN A C 1
ATOM 1594 O O . ASN A 1 198 ? 5.077 13.235 -27.994 1.00 87.75 198 ASN A O 1
ATOM 1598 N N . ALA A 1 199 ? 5.755 12.908 -25.890 1.00 90.56 199 ALA A N 1
ATOM 1599 C CA . ALA A 1 199 ? 6.990 12.255 -26.296 1.00 90.56 199 ALA A CA 1
ATOM 1600 C C . ALA A 1 199 ? 6.700 10.895 -26.963 1.00 90.56 199 ALA A C 1
ATOM 1602 O O . ALA A 1 199 ? 5.759 10.180 -26.612 1.00 90.56 199 ALA A O 1
ATOM 1603 N N . ARG A 1 200 ? 7.513 10.558 -27.970 1.00 92.12 200 ARG A N 1
ATOM 1604 C CA . ARG A 1 200 ? 7.527 9.255 -28.675 1.00 92.12 200 ARG A CA 1
ATOM 1605 C C . ARG A 1 200 ? 8.905 8.597 -28.648 1.00 92.12 200 ARG A C 1
ATOM 1607 O O . ARG A 1 200 ? 9.209 7.675 -29.402 1.00 92.12 200 ARG A O 1
ATOM 1614 N N . LYS A 1 201 ? 9.786 9.150 -27.821 1.00 95.56 201 LYS A N 1
ATOM 1615 C CA . LYS A 1 201 ? 11.160 8.714 -27.627 1.00 95.56 201 LYS A CA 1
ATOM 1616 C C . LYS A 1 201 ? 11.663 9.195 -26.273 1.00 95.56 201 LYS A C 1
ATOM 1618 O O . LYS A 1 201 ? 11.203 10.229 -25.788 1.00 95.56 201 LYS A O 1
ATOM 1623 N N . ARG A 1 202 ? 12.606 8.466 -25.685 1.00 95.06 202 ARG A N 1
ATOM 1624 C CA . ARG A 1 202 ? 13.327 8.876 -24.472 1.00 95.06 202 ARG A CA 1
ATOM 1625 C C . ARG A 1 202 ? 14.743 8.318 -24.467 1.00 95.06 202 ARG A C 1
ATOM 1627 O O . ARG A 1 202 ? 15.030 7.345 -25.158 1.00 95.06 202 ARG A O 1
ATOM 1634 N N . ASN A 1 203 ? 15.607 8.915 -23.657 1.00 96.81 203 ASN A N 1
ATOM 1635 C CA . ASN A 1 203 ? 16.899 8.315 -23.351 1.00 96.81 203 ASN A CA 1
ATOM 1636 C C . ASN A 1 203 ? 16.704 7.210 -22.306 1.00 96.81 203 ASN A C 1
ATOM 1638 O O . ASN A 1 203 ? 15.860 7.347 -21.419 1.00 96.81 203 ASN A O 1
ATOM 1642 N N . ILE A 1 204 ? 17.448 6.113 -22.437 1.00 97.81 204 ILE A N 1
ATOM 1643 C CA . ILE A 1 204 ? 17.376 4.975 -21.514 1.00 97.81 204 ILE A CA 1
ATOM 1644 C C . ILE A 1 204 ? 18.788 4.542 -21.144 1.00 97.81 204 ILE A C 1
ATOM 1646 O O . ILE A 1 204 ? 19.566 4.150 -22.010 1.00 97.81 204 ILE A O 1
ATOM 1650 N N . TYR A 1 205 ? 19.121 4.587 -19.861 1.00 98.25 205 TYR A N 1
ATOM 1651 C CA . TYR A 1 205 ? 20.379 4.065 -19.343 1.00 98.25 205 TYR A CA 1
ATOM 1652 C C . TYR A 1 205 ? 20.280 2.564 -19.058 1.00 98.25 205 TYR A C 1
ATOM 1654 O O . TYR A 1 205 ? 19.372 2.122 -18.353 1.00 98.25 205 TYR A O 1
ATOM 1662 N N . LEU A 1 206 ? 21.234 1.784 -19.555 1.00 97.94 206 LEU A N 1
ATOM 1663 C CA . LEU A 1 206 ? 21.385 0.365 -19.251 1.00 97.94 206 LEU A CA 1
ATOM 1664 C C . LEU A 1 206 ? 22.686 0.165 -18.465 1.00 97.94 206 LEU A C 1
ATOM 1666 O O . LEU A 1 206 ? 23.748 0.493 -18.998 1.00 97.94 206 LEU A O 1
ATOM 1670 N N . PRO A 1 207 ? 22.647 -0.382 -17.234 1.00 96.25 207 PRO A N 1
ATOM 1671 C CA . PRO A 1 207 ? 23.855 -0.659 -16.459 1.00 96.25 207 PRO A CA 1
ATOM 1672 C C . PRO A 1 207 ? 24.618 -1.865 -17.032 1.00 96.25 207 PRO A C 1
ATOM 1674 O O . PRO A 1 207 ? 24.145 -2.552 -17.940 1.00 96.25 207 PRO A O 1
ATOM 1677 N N . SER A 1 208 ? 25.805 -2.149 -16.488 1.00 95.69 208 SER A N 1
ATOM 1678 C CA . SER A 1 208 ? 26.655 -3.272 -16.921 1.00 95.69 208 SER A CA 1
ATOM 1679 C C . SER A 1 208 ? 25.891 -4.599 -17.051 1.00 95.69 208 SER A C 1
ATOM 1681 O O . SER A 1 208 ? 25.245 -5.052 -16.107 1.00 95.69 208 SER A O 1
ATOM 1683 N N . GLY A 1 209 ? 25.975 -5.227 -18.228 1.00 94.06 209 GLY A N 1
ATOM 1684 C CA . GLY A 1 209 ? 25.260 -6.462 -18.558 1.00 94.06 209 GLY A CA 1
ATOM 1685 C C . GLY A 1 209 ? 24.884 -6.555 -20.038 1.00 94.06 209 GLY A C 1
ATOM 1686 O O . GLY A 1 209 ? 25.074 -5.612 -20.806 1.00 94.06 209 GLY A O 1
ATOM 1687 N N . GLN A 1 210 ? 24.354 -7.709 -20.445 1.00 96.25 210 GLN A N 1
ATOM 1688 C CA . GLN A 1 210 ? 23.658 -7.863 -21.727 1.00 96.25 210 GLN A CA 1
ATOM 1689 C C . GLN A 1 210 ? 22.159 -7.763 -21.486 1.00 96.25 210 GLN A C 1
ATOM 1691 O O . GLN A 1 210 ? 21.616 -8.566 -20.727 1.00 96.25 210 GLN A O 1
ATOM 1696 N N . TRP A 1 211 ? 21.505 -6.820 -22.150 1.00 95.50 211 TRP A N 1
ATOM 1697 C CA . TRP A 1 211 ? 20.089 -6.515 -21.992 1.00 95.50 211 TRP A CA 1
ATOM 1698 C C . TRP A 1 211 ? 19.363 -6.752 -23.307 1.00 95.50 211 TRP A C 1
ATOM 1700 O O . TRP A 1 211 ? 19.792 -6.259 -24.341 1.00 95.50 211 TRP A O 1
ATOM 1710 N N . GLN A 1 212 ? 18.266 -7.496 -23.281 1.00 92.31 212 GLN A N 1
ATOM 1711 C CA . GLN A 1 212 ? 17.387 -7.672 -24.430 1.00 92.31 212 GLN A CA 1
ATOM 1712 C C . GLN A 1 212 ? 16.172 -6.773 -24.268 1.00 92.31 212 GLN A C 1
ATOM 1714 O O . GLN A 1 212 ? 15.467 -6.908 -23.273 1.00 92.31 212 GLN A O 1
ATOM 1719 N N . ASP A 1 213 ? 15.915 -5.883 -25.219 1.00 88.06 213 ASP A N 1
ATOM 1720 C CA . ASP A 1 213 ? 14.696 -5.077 -25.206 1.00 88.06 213 ASP A CA 1
ATOM 1721 C C . ASP A 1 213 ? 13.446 -5.905 -25.546 1.00 88.06 213 ASP A C 1
ATOM 1723 O O . ASP A 1 213 ? 13.517 -7.050 -26.000 1.00 88.06 213 ASP A O 1
ATOM 1727 N N . HIS A 1 214 ? 12.271 -5.319 -25.341 1.00 79.81 214 HIS A N 1
ATOM 1728 C CA . HIS A 1 214 ? 10.980 -5.951 -25.617 1.00 79.81 214 HIS A CA 1
ATOM 1729 C C . HIS A 1 214 ? 10.731 -6.281 -27.096 1.00 79.81 214 HIS A C 1
ATOM 1731 O O . HIS A 1 214 ? 9.793 -7.013 -27.407 1.00 79.81 214 HIS A O 1
ATOM 1737 N N . ARG A 1 215 ? 11.563 -5.762 -28.008 1.00 87.69 215 ARG A N 1
ATOM 1738 C CA . ARG A 1 215 ? 11.554 -6.074 -29.447 1.00 87.69 215 ARG A CA 1
ATOM 1739 C C . ARG A 1 215 ? 12.534 -7.200 -29.793 1.00 87.69 215 ARG A C 1
ATOM 1741 O O . ARG A 1 215 ? 12.628 -7.596 -30.952 1.00 87.69 215 ARG A O 1
ATOM 1748 N N . GLY A 1 216 ? 13.252 -7.726 -28.801 1.00 87.00 216 GLY A N 1
ATOM 1749 C CA . GLY A 1 216 ? 14.209 -8.815 -28.939 1.00 87.00 216 GLY A CA 1
ATOM 1750 C C . GLY A 1 216 ? 15.636 -8.376 -29.276 1.00 87.00 216 GLY A C 1
ATOM 1751 O O . GLY A 1 216 ? 16.489 -9.250 -29.451 1.00 87.00 216 GLY A O 1
ATOM 1752 N N . VAL A 1 217 ? 15.928 -7.073 -29.350 1.00 95.88 217 VAL A N 1
ATOM 1753 C CA . VAL A 1 217 ? 17.259 -6.550 -29.699 1.00 95.88 217 VAL A CA 1
ATOM 1754 C C . VAL A 1 217 ? 18.170 -6.559 -28.474 1.00 95.88 217 VAL A C 1
ATOM 1756 O O . VAL A 1 217 ? 17.770 -6.155 -27.383 1.00 95.88 217 VAL A O 1
ATOM 1759 N N . LEU A 1 218 ? 19.410 -7.018 -28.656 1.00 97.19 218 LEU A N 1
ATOM 1760 C CA . LEU A 1 218 ? 20.424 -7.053 -27.604 1.00 97.19 218 LEU A CA 1
ATOM 1761 C C . LEU A 1 218 ? 21.222 -5.748 -27.542 1.00 97.19 218 LEU A C 1
ATOM 1763 O O . LEU A 1 218 ? 21.714 -5.252 -28.553 1.00 97.19 218 LEU A O 1
ATOM 1767 N N . HIS A 1 219 ? 21.418 -5.262 -26.322 1.00 97.38 219 HIS A N 1
ATOM 1768 C CA . HIS A 1 219 ? 22.155 -4.057 -25.974 1.00 97.38 219 HIS A CA 1
ATOM 1769 C C . HIS A 1 219 ? 23.211 -4.396 -24.917 1.00 97.38 219 HIS A C 1
ATOM 1771 O O . HIS A 1 219 ? 22.944 -5.121 -23.956 1.00 97.38 219 HIS A O 1
ATOM 1777 N N . THR A 1 220 ? 24.423 -3.867 -25.081 1.00 97.62 220 THR A N 1
ATOM 1778 C CA . THR A 1 220 ? 25.520 -4.052 -24.117 1.00 97.62 220 THR A CA 1
ATOM 1779 C C . THR A 1 220 ? 25.656 -2.809 -23.247 1.00 97.62 220 THR A C 1
ATOM 1781 O O . THR A 1 220 ? 25.982 -1.744 -23.764 1.00 97.62 220 THR A O 1
ATOM 1784 N N . GLY A 1 221 ? 25.429 -2.947 -21.940 1.00 95.69 221 GLY A N 1
ATOM 1785 C CA . GLY A 1 221 ? 25.721 -1.900 -20.961 1.00 95.69 221 GLY A CA 1
ATOM 1786 C C . GLY A 1 221 ? 27.149 -2.000 -20.395 1.00 95.69 221 GLY A C 1
ATOM 1787 O O . GLY A 1 221 ? 27.784 -3.052 -20.527 1.00 95.69 221 GLY A O 1
ATOM 1788 N N . PRO A 1 222 ? 27.660 -0.958 -19.712 1.00 96.31 222 PRO A N 1
ATOM 1789 C CA . PRO A 1 222 ? 26.968 0.286 -19.376 1.00 96.31 222 PRO A CA 1
ATOM 1790 C C . PRO A 1 222 ? 26.864 1.232 -20.581 1.00 96.31 222 PRO A C 1
ATOM 1792 O O . PRO A 1 222 ? 27.868 1.530 -21.223 1.00 96.31 222 PRO A O 1
ATOM 1795 N N . THR A 1 223 ? 25.657 1.694 -20.911 1.00 97.31 223 THR A N 1
ATOM 1796 C CA . THR A 1 223 ? 25.431 2.611 -22.041 1.00 97.31 223 THR A CA 1
ATOM 1797 C C . THR A 1 223 ? 24.117 3.376 -21.905 1.00 97.31 223 THR A C 1
ATOM 1799 O O . THR A 1 223 ? 23.191 2.912 -21.242 1.00 97.31 223 THR A O 1
ATOM 1802 N N . THR A 1 224 ? 24.010 4.518 -22.585 1.00 97.81 224 THR A N 1
ATOM 1803 C CA . THR A 1 224 ? 22.749 5.247 -22.759 1.00 97.81 224 THR A CA 1
ATOM 1804 C C . THR A 1 224 ? 22.242 5.044 -24.180 1.00 97.81 224 THR A C 1
ATOM 1806 O O . THR A 1 224 ? 22.879 5.466 -25.144 1.00 97.81 224 THR A O 1
ATOM 1809 N N . LEU A 1 225 ? 21.063 4.445 -24.317 1.00 97.69 225 LEU A N 1
ATOM 1810 C CA . LEU A 1 225 ? 20.315 4.423 -25.567 1.00 97.69 225 LEU A CA 1
ATOM 1811 C C . LEU A 1 225 ? 19.688 5.802 -25.773 1.00 97.69 225 LEU A C 1
ATOM 1813 O O . LEU A 1 225 ? 18.769 6.187 -25.050 1.00 97.69 225 LEU A O 1
ATOM 1817 N N . VAL A 1 226 ? 20.216 6.561 -26.728 1.00 97.06 226 VAL A N 1
ATOM 1818 C CA . VAL A 1 226 ? 19.730 7.909 -27.050 1.00 97.06 226 VAL A CA 1
ATOM 1819 C C . VAL A 1 226 ? 18.521 7.810 -27.972 1.00 97.06 226 VAL A C 1
ATOM 1821 O O . VAL A 1 226 ? 18.535 7.025 -28.919 1.00 97.06 226 VAL A O 1
ATOM 1824 N N . ASP A 1 227 ? 17.491 8.621 -27.714 1.00 95.81 227 ASP A N 1
ATOM 1825 C CA . ASP A 1 227 ? 16.297 8.711 -28.564 1.00 95.81 227 ASP A CA 1
ATOM 1826 C C . ASP A 1 227 ? 15.622 7.346 -28.830 1.00 95.81 227 ASP A C 1
ATOM 1828 O O . ASP A 1 227 ? 15.100 7.085 -29.920 1.00 95.81 227 ASP A O 1
ATOM 1832 N N . PHE A 1 228 ? 15.595 6.464 -27.824 1.00 97.00 228 PHE A N 1
ATOM 1833 C CA . PHE A 1 228 ? 14.918 5.176 -27.927 1.00 97.00 228 PHE A CA 1
ATOM 1834 C C . PHE A 1 228 ? 13.430 5.402 -28.210 1.00 97.00 228 PHE A C 1
ATOM 1836 O O . PHE A 1 228 ? 12.712 5.966 -27.382 1.00 97.00 228 PHE A O 1
ATOM 1843 N N . LYS A 1 229 ? 12.974 4.980 -29.394 1.00 95.94 229 LYS A N 1
ATOM 1844 C CA . LYS A 1 229 ? 11.583 5.143 -29.839 1.00 95.94 229 LYS A CA 1
ATOM 1845 C C . LYS A 1 229 ? 10.637 4.353 -28.942 1.00 95.94 229 LYS A C 1
ATOM 1847 O O . LYS A 1 229 ? 10.910 3.188 -28.667 1.00 95.94 229 LYS A O 1
ATOM 1852 N N . ALA A 1 230 ? 9.532 4.969 -28.551 1.00 90.62 230 ALA A N 1
ATOM 1853 C CA . ALA A 1 230 ? 8.470 4.374 -27.754 1.00 90.62 230 ALA A CA 1
ATOM 1854 C C . ALA A 1 230 ? 7.141 5.014 -28.173 1.00 90.62 230 ALA A C 1
ATOM 1856 O O . ALA A 1 230 ? 6.871 6.169 -27.834 1.00 90.62 230 ALA A O 1
ATOM 1857 N N . GLU A 1 231 ? 6.351 4.297 -28.971 1.00 83.38 231 GLU A N 1
ATOM 1858 C CA . GLU A 1 231 ? 5.027 4.771 -29.387 1.00 83.38 231 GLU A CA 1
ATOM 1859 C C . GLU A 1 231 ? 4.042 4.821 -28.206 1.00 83.38 231 GLU A C 1
ATOM 1861 O O . GLU A 1 231 ? 4.301 4.280 -27.135 1.00 83.38 231 GLU A O 1
ATOM 1866 N N . LEU A 1 232 ? 2.886 5.474 -28.380 1.00 74.19 232 LEU A N 1
ATOM 1867 C CA . LEU A 1 232 ? 1.927 5.689 -27.280 1.00 74.19 232 LEU A CA 1
ATOM 1868 C C . LEU A 1 232 ? 1.440 4.381 -26.623 1.00 74.19 232 LEU A C 1
ATOM 1870 O O . LEU A 1 232 ? 1.104 4.362 -25.444 1.00 74.19 232 LEU A O 1
ATOM 1874 N N . ASN A 1 233 ? 1.398 3.295 -27.390 1.00 77.12 233 ASN A N 1
ATOM 1875 C CA . ASN A 1 233 ? 0.992 1.962 -26.951 1.00 77.12 233 ASN A CA 1
ATOM 1876 C C . ASN A 1 233 ? 2.175 1.074 -26.523 1.00 77.12 233 ASN A C 1
ATOM 1878 O O . ASN A 1 233 ? 2.012 -0.138 -26.385 1.00 77.12 233 ASN A O 1
ATOM 1882 N N . GLU A 1 234 ? 3.365 1.647 -26.354 1.00 75.88 234 GLU A N 1
ATOM 1883 C CA . GLU A 1 234 ? 4.601 0.912 -26.130 1.00 75.88 234 GLU A CA 1
ATOM 1884 C C . GLU A 1 234 ? 5.267 1.336 -24.817 1.00 75.88 234 GLU A C 1
ATOM 1886 O O . GLU A 1 234 ? 5.575 2.505 -24.592 1.00 75.88 234 GLU A O 1
ATOM 1891 N N . LEU A 1 235 ? 5.529 0.357 -23.950 1.00 83.75 235 LEU A N 1
ATOM 1892 C CA . LEU A 1 235 ? 6.304 0.534 -22.726 1.00 83.75 235 LEU A CA 1
ATOM 1893 C C . LEU A 1 235 ? 7.695 -0.080 -22.932 1.00 83.75 235 LEU A C 1
ATOM 1895 O O . LEU A 1 235 ? 7.781 -1.304 -23.022 1.00 83.75 235 LEU A O 1
ATOM 1899 N N . PRO A 1 236 ? 8.779 0.716 -22.982 1.00 89.38 236 PRO A N 1
ATOM 1900 C CA . PRO A 1 236 ? 10.128 0.171 -23.056 1.00 89.38 236 PRO A CA 1
ATOM 1901 C C . PRO A 1 236 ? 10.466 -0.675 -21.827 1.00 89.38 236 PRO A C 1
ATOM 1903 O O . PRO A 1 236 ? 10.402 -0.196 -20.688 1.00 89.38 236 PRO A O 1
ATOM 1906 N N . PHE A 1 237 ? 10.867 -1.922 -22.062 1.00 89.19 237 PHE A N 1
ATOM 1907 C CA . PHE A 1 237 ? 11.397 -2.801 -21.027 1.00 89.19 237 PHE A CA 1
ATOM 1908 C C . PHE A 1 237 ? 12.504 -3.707 -21.566 1.00 89.19 237 PHE A C 1
ATOM 1910 O O . PHE A 1 237 ? 12.579 -3.972 -22.765 1.00 89.19 237 PHE A O 1
ATOM 1917 N N . PHE A 1 238 ? 13.373 -4.167 -20.667 1.00 92.12 238 PHE A N 1
ATOM 1918 C CA . PHE A 1 238 ? 14.585 -4.902 -20.996 1.00 92.12 238 PHE A CA 1
ATOM 1919 C C . PHE A 1 238 ? 14.814 -6.047 -20.011 1.00 92.12 238 PHE A C 1
ATOM 1921 O O . PHE A 1 238 ? 14.820 -5.830 -18.801 1.00 92.12 238 PHE A O 1
ATOM 1928 N N . PHE A 1 239 ? 15.069 -7.247 -20.524 1.00 86.69 239 PHE A N 1
ATOM 1929 C CA . PHE A 1 239 ? 15.476 -8.399 -19.725 1.00 86.69 239 PHE A CA 1
ATOM 1930 C C . PHE A 1 239 ? 16.985 -8.568 -19.735 1.00 86.69 239 PHE A C 1
ATOM 1932 O O . PHE A 1 239 ? 17.601 -8.605 -20.803 1.00 86.69 239 PHE A O 1
ATOM 1939 N N . ILE A 1 240 ? 17.585 -8.746 -18.562 1.00 88.06 240 ILE A N 1
ATOM 1940 C CA . ILE A 1 240 ? 18.996 -9.098 -18.485 1.00 88.06 240 ILE A CA 1
ATOM 1941 C C . ILE A 1 240 ? 19.200 -10.542 -18.967 1.00 88.06 240 ILE A C 1
ATOM 1943 O O . ILE A 1 240 ? 18.642 -11.496 -18.434 1.00 88.06 240 ILE A O 1
ATOM 1947 N N . GLN A 1 241 ? 20.012 -10.705 -20.006 1.00 86.50 241 GLN A N 1
ATOM 1948 C CA . GLN A 1 241 ? 20.382 -12.009 -20.564 1.00 86.50 241 GLN A CA 1
ATOM 1949 C C . GLN A 1 241 ? 21.681 -12.526 -19.950 1.00 86.50 241 GLN A C 1
ATOM 1951 O O . GLN A 1 241 ? 21.869 -13.727 -19.760 1.00 86.50 241 GLN A O 1
ATOM 1956 N N . LYS A 1 242 ? 22.598 -11.607 -19.632 1.00 86.50 242 LYS A N 1
ATOM 1957 C CA . LYS A 1 242 ? 23.880 -11.929 -19.008 1.00 86.50 242 LYS A CA 1
ATOM 1958 C C . LYS A 1 242 ? 24.248 -10.865 -17.990 1.00 86.50 242 LYS A C 1
ATOM 1960 O O . LYS A 1 242 ? 24.589 -9.739 -18.351 1.00 86.50 242 LYS A O 1
ATOM 1965 N N . ALA A 1 243 ? 24.204 -11.260 -16.727 1.00 82.00 243 ALA A N 1
ATOM 1966 C CA . ALA A 1 243 ? 24.582 -10.425 -15.605 1.00 82.00 243 ALA A CA 1
ATOM 1967 C C . ALA A 1 243 ? 26.117 -10.343 -15.423 1.00 82.00 243 ALA A C 1
ATOM 1969 O O . ALA A 1 243 ? 26.830 -11.294 -15.768 1.00 82.00 243 ALA A O 1
ATOM 1970 N N . PRO A 1 244 ? 26.651 -9.232 -14.884 1.00 79.69 244 PRO A N 1
ATOM 1971 C CA . PRO A 1 244 ? 28.054 -9.124 -14.489 1.00 79.69 244 PRO A CA 1
ATOM 1972 C C . PRO A 1 244 ? 28.388 -10.048 -13.301 1.00 79.69 244 PRO A C 1
ATOM 1974 O O . PRO A 1 244 ? 27.510 -10.525 -12.589 1.00 79.69 244 PRO A O 1
ATOM 1977 N N . LYS A 1 245 ? 29.684 -10.292 -13.051 1.00 67.88 245 LYS A N 1
ATOM 1978 C CA . LYS A 1 245 ? 30.155 -11.248 -12.022 1.00 67.88 245 LYS A CA 1
ATOM 1979 C C . LYS A 1 245 ? 29.676 -10.953 -10.589 1.00 67.88 245 LYS A C 1
ATOM 1981 O O . LYS A 1 245 ? 29.614 -11.879 -9.791 1.00 67.88 245 LYS A O 1
ATOM 1986 N N . HIS A 1 246 ? 29.354 -9.701 -10.264 1.00 66.88 246 HIS A N 1
ATOM 1987 C CA . HIS A 1 246 ? 28.931 -9.264 -8.924 1.00 66.88 246 HIS A CA 1
ATOM 1988 C C . HIS A 1 246 ? 27.438 -8.906 -8.851 1.00 66.88 246 HIS A C 1
ATOM 1990 O O . HIS A 1 246 ? 27.047 -8.000 -8.122 1.00 66.88 246 HIS A O 1
ATOM 1996 N N . PHE A 1 247 ? 26.603 -9.599 -9.624 1.00 66.88 247 PHE A N 1
ATOM 1997 C CA . PHE A 1 247 ? 25.161 -9.376 -9.628 1.00 66.88 247 PHE A CA 1
ATOM 1998 C C . PHE A 1 247 ? 24.478 -10.079 -8.442 1.00 66.88 247 PHE A C 1
ATOM 2000 O O . PHE A 1 247 ? 24.785 -11.248 -8.184 1.00 66.88 247 PHE A O 1
ATOM 2007 N N . PRO A 1 248 ? 23.554 -9.415 -7.725 1.00 64.81 248 PRO A N 1
ATOM 2008 C CA . PRO A 1 248 ? 22.782 -10.064 -6.668 1.00 64.81 248 PRO A CA 1
ATOM 2009 C C . PRO A 1 248 ? 21.982 -11.253 -7.226 1.00 64.81 248 PRO A C 1
ATOM 2011 O O . PRO A 1 248 ? 21.585 -11.245 -8.392 1.00 64.81 248 PRO A O 1
ATOM 2014 N N . HIS A 1 249 ? 21.751 -12.290 -6.408 1.00 56.81 249 HIS A N 1
ATOM 2015 C CA . HIS A 1 249 ? 21.058 -13.510 -6.845 1.00 56.81 249 HIS A CA 1
ATOM 2016 C C . HIS A 1 249 ? 19.739 -13.186 -7.567 1.00 56.81 249 HIS A C 1
ATOM 2018 O O . HIS A 1 249 ? 18.894 -12.453 -7.049 1.00 56.81 249 HIS A O 1
ATOM 2024 N N . SER A 1 250 ? 19.574 -13.700 -8.788 1.00 49.44 250 SER A N 1
ATOM 2025 C CA . SER A 1 250 ? 18.399 -13.423 -9.611 1.00 49.44 250 SER A CA 1
ATOM 2026 C C . SER A 1 250 ? 17.183 -14.196 -9.108 1.00 49.44 250 SER A C 1
ATOM 2028 O O . SER A 1 250 ? 17.226 -15.407 -8.886 1.00 49.44 250 SER A O 1
ATOM 2030 N N . THR A 1 251 ? 16.070 -13.485 -8.942 1.00 49.41 251 THR A N 1
ATOM 2031 C CA . THR A 1 251 ? 14.746 -14.110 -8.933 1.00 49.41 251 THR A CA 1
ATOM 2032 C C . THR A 1 251 ? 14.211 -13.958 -10.344 1.00 49.41 251 THR A C 1
ATOM 2034 O O . THR A 1 251 ? 13.833 -12.849 -10.719 1.00 49.41 251 THR A O 1
ATOM 2037 N N . LYS A 1 252 ? 14.215 -15.052 -11.113 1.00 44.34 252 LYS A N 1
ATOM 2038 C CA . LYS A 1 252 ? 13.761 -15.041 -12.506 1.00 44.34 252 LYS A CA 1
ATOM 2039 C C . LYS A 1 252 ? 12.340 -14.504 -12.608 1.00 44.34 252 LYS A C 1
ATOM 2041 O O . LYS A 1 252 ? 11.413 -15.113 -12.081 1.00 44.34 252 LYS A O 1
ATOM 2046 N N . VAL A 1 253 ? 12.184 -13.411 -13.345 1.00 42.75 253 VAL A N 1
ATOM 2047 C CA . VAL A 1 253 ? 10.889 -12.966 -13.869 1.00 42.75 253 VAL A CA 1
ATOM 2048 C C . VAL A 1 253 ? 10.571 -13.840 -15.084 1.00 42.75 253 VAL A C 1
ATOM 2050 O O . VAL A 1 253 ? 11.369 -13.912 -16.019 1.00 42.75 253 VAL A O 1
ATOM 2053 N N . ILE A 1 254 ? 9.446 -14.558 -15.061 1.00 36.91 254 ILE A N 1
ATOM 2054 C CA . ILE A 1 254 ? 9.038 -15.460 -16.149 1.00 36.91 254 ILE A CA 1
ATOM 2055 C C . ILE A 1 254 ? 7.863 -14.827 -16.888 1.00 36.91 254 ILE A C 1
ATOM 2057 O O . ILE A 1 254 ? 6.739 -14.822 -16.388 1.00 36.91 254 ILE A O 1
ATOM 2061 N N . LEU A 1 255 ? 8.098 -14.368 -18.119 1.00 31.80 255 LEU A N 1
ATOM 2062 C CA . LEU A 1 255 ? 7.011 -14.021 -19.030 1.00 31.80 255 LEU A CA 1
ATOM 2063 C C . LEU A 1 255 ? 6.380 -15.299 -19.592 1.00 31.80 255 LEU A C 1
ATOM 2065 O O . LEU A 1 255 ? 7.033 -16.078 -20.286 1.00 31.80 255 LEU A O 1
ATOM 2069 N N . TRP A 1 256 ? 5.096 -15.507 -19.314 1.00 27.61 256 TRP A N 1
ATOM 2070 C CA . TRP A 1 256 ? 4.324 -16.601 -19.897 1.00 27.61 256 TRP A CA 1
ATOM 2071 C C . TRP A 1 256 ? 3.995 -16.297 -21.364 1.00 27.61 256 TRP A C 1
ATOM 2073 O O . TRP A 1 256 ? 3.039 -15.582 -21.656 1.00 27.61 256 TRP A O 1
ATOM 2083 N N . SER A 1 257 ? 4.762 -16.862 -22.299 1.00 28.84 257 SER A N 1
ATOM 2084 C CA . SER A 1 257 ? 4.385 -16.935 -23.712 1.00 28.84 257 SER A CA 1
ATOM 2085 C C . SER A 1 257 ? 3.878 -18.345 -24.039 1.00 28.84 257 SER A C 1
ATOM 2087 O O . SER A 1 257 ? 4.545 -19.343 -23.787 1.00 28.84 257 SER A O 1
ATOM 2089 N N . SER A 1 258 ? 2.669 -18.416 -24.604 1.00 26.22 258 SER A N 1
ATOM 2090 C CA . SER A 1 258 ? 1.938 -19.618 -25.048 1.00 26.22 258 SER A CA 1
ATOM 2091 C C . SER A 1 258 ? 1.334 -20.528 -23.959 1.00 26.22 258 SER A C 1
ATOM 2093 O O . SER A 1 258 ? 1.854 -21.584 -23.616 1.00 26.22 258 SER A O 1
ATOM 2095 N N . PHE A 1 259 ? 0.122 -20.179 -23.515 1.00 29.64 259 PHE A N 1
ATOM 2096 C CA . PHE A 1 259 ? -0.894 -21.196 -23.234 1.00 29.64 259 PHE A CA 1
ATOM 2097 C C . PHE A 1 259 ? -1.919 -21.169 -24.366 1.00 29.64 259 PHE A C 1
ATOM 2099 O O . PHE A 1 259 ? -2.479 -20.121 -24.693 1.00 29.64 259 PHE A O 1
ATOM 2106 N N . SER A 1 260 ? -2.130 -22.327 -24.987 1.00 27.16 260 SER A N 1
ATOM 2107 C CA . SER A 1 260 ? -3.176 -22.563 -25.974 1.00 27.16 260 SER A CA 1
ATOM 2108 C C . SER A 1 260 ? -4.552 -22.199 -25.412 1.00 27.16 260 SER A C 1
ATOM 2110 O O . SER A 1 260 ? -4.874 -22.472 -24.255 1.00 27.16 260 SER A O 1
ATOM 2112 N N . SER A 1 261 ? -5.365 -21.618 -26.282 1.00 29.25 261 SER A N 1
ATOM 2113 C CA . SER A 1 261 ? -6.712 -21.069 -26.124 1.00 29.25 261 SER A CA 1
ATOM 2114 C C . SER A 1 261 ? -7.809 -22.059 -25.678 1.00 29.25 261 SER A C 1
ATOM 2116 O O . SER A 1 261 ? -8.869 -22.135 -26.297 1.00 29.25 261 SER A O 1
ATOM 2118 N N . GLN A 1 262 ? -7.620 -22.794 -24.578 1.00 26.95 262 GLN A N 1
ATOM 2119 C CA . GLN A 1 262 ? -8.647 -23.705 -24.040 1.00 26.95 262 GLN A CA 1
ATOM 2120 C C . GLN A 1 262 ? -9.159 -23.393 -22.625 1.00 26.95 262 GLN A C 1
ATOM 2122 O O . GLN A 1 262 ? -10.057 -24.090 -22.163 1.00 26.95 262 GLN A O 1
ATOM 2127 N N . LEU A 1 263 ? -8.704 -22.322 -21.962 1.00 26.95 263 LEU A N 1
ATOM 2128 C CA . LEU A 1 263 ? -9.138 -22.009 -20.585 1.00 26.95 263 LEU A CA 1
ATOM 2129 C C . LEU A 1 263 ? -9.916 -20.700 -20.385 1.00 26.95 263 LEU A C 1
ATOM 2131 O O . LEU A 1 263 ? -10.329 -20.416 -19.268 1.00 26.95 263 LEU A O 1
ATOM 2135 N N . PHE A 1 264 ? -10.233 -19.955 -21.446 1.00 25.52 264 PHE A N 1
ATOM 2136 C CA . PHE A 1 264 ? -11.103 -18.777 -21.343 1.00 25.52 264 PHE A CA 1
ATOM 2137 C C . PHE A 1 264 ? -12.397 -18.984 -22.126 1.00 25.52 264 PHE A C 1
ATOM 2139 O O . PHE A 1 264 ? -12.559 -18.517 -23.252 1.00 25.52 264 PHE A O 1
ATOM 2146 N N . ARG A 1 265 ? -13.352 -19.694 -21.513 1.00 25.55 265 ARG A N 1
ATOM 2147 C CA . ARG A 1 265 ? -14.765 -19.558 -21.881 1.00 25.55 265 ARG A CA 1
ATOM 2148 C C . ARG A 1 265 ? -15.464 -18.628 -20.896 1.00 25.55 265 ARG A C 1
ATOM 2150 O O . ARG A 1 265 ? -15.580 -18.959 -19.723 1.00 25.55 265 ARG A O 1
ATOM 2157 N N . LYS A 1 266 ? -16.022 -17.568 -21.489 1.00 24.67 266 LYS A N 1
ATOM 2158 C CA . LYS A 1 266 ? -17.015 -16.585 -21.018 1.00 24.67 266 LYS A CA 1
ATOM 2159 C C . LYS A 1 266 ? -16.438 -15.195 -20.748 1.00 24.67 266 LYS A C 1
ATOM 2161 O O . LYS A 1 266 ? -16.050 -14.834 -19.649 1.00 24.67 266 LYS A O 1
ATOM 2166 N N . SER A 1 267 ? -16.431 -14.443 -21.844 1.00 26.67 267 SER A N 1
ATOM 2167 C CA . SER A 1 267 ? -16.557 -12.991 -21.940 1.00 26.67 267 SER A CA 1
ATOM 2168 C C . SER A 1 267 ? -17.597 -12.414 -20.976 1.00 26.67 267 SER A C 1
ATOM 2170 O O . SER A 1 267 ? -18.695 -12.968 -20.886 1.00 26.67 267 SER A O 1
ATOM 2172 N N . GLU A 1 268 ? -17.313 -11.255 -20.379 1.00 29.11 268 GLU A N 1
ATOM 2173 C CA . GLU A 1 268 ? -18.343 -10.423 -19.756 1.00 29.11 268 GLU A CA 1
ATOM 2174 C C . GLU A 1 268 ? -18.213 -8.944 -20.147 1.00 29.11 268 GLU A C 1
ATOM 2176 O O . GLU A 1 268 ? -17.153 -8.448 -20.526 1.00 29.11 268 GLU A O 1
ATOM 2181 N N . ILE A 1 269 ? -19.382 -8.314 -20.145 1.00 25.67 269 ILE A N 1
ATOM 2182 C CA . ILE A 1 269 ? -19.800 -7.083 -20.806 1.00 25.67 269 ILE A CA 1
ATOM 2183 C C . ILE A 1 269 ? -19.563 -5.887 -19.884 1.00 25.67 269 ILE A C 1
ATOM 2185 O O . ILE A 1 269 ? -19.917 -5.926 -18.707 1.00 25.67 269 ILE A O 1
ATOM 2189 N N . GLN A 1 270 ? -19.056 -4.786 -20.436 1.00 25.50 270 GLN A N 1
ATOM 2190 C CA . GLN A 1 270 ? -18.961 -3.507 -19.738 1.00 25.50 270 GLN A CA 1
ATOM 2191 C C . GLN A 1 270 ? -20.145 -2.615 -20.146 1.00 25.50 270 GLN A C 1
ATOM 2193 O O . GLN A 1 270 ? -20.291 -2.258 -21.312 1.00 25.50 270 GLN A O 1
ATOM 2198 N N . LEU A 1 271 ? -21.007 -2.265 -19.188 1.00 22.94 271 LEU A N 1
ATOM 2199 C CA . LEU A 1 271 ? -22.078 -1.278 -19.364 1.00 22.94 271 LEU A CA 1
ATOM 2200 C C . LEU A 1 271 ? -21.664 0.040 -18.704 1.00 22.94 271 LEU A C 1
ATOM 2202 O O . LEU A 1 271 ? -21.448 0.084 -17.493 1.00 22.94 271 LEU A O 1
ATOM 2206 N N . SER A 1 272 ? -21.605 1.120 -19.486 1.00 24.09 272 SER A N 1
ATOM 2207 C CA . SER A 1 272 ? -21.569 2.492 -18.973 1.00 24.09 272 SER A CA 1
ATOM 2208 C C . SER A 1 272 ? -22.940 3.147 -19.178 1.00 24.09 272 SER A C 1
ATOM 2210 O O . SER A 1 272 ? -23.606 2.936 -20.190 1.00 24.09 272 SER A O 1
ATOM 2212 N N . ILE A 1 273 ? -23.402 3.908 -18.184 1.00 24.34 273 ILE A N 1
ATOM 2213 C CA . ILE A 1 273 ? -24.617 4.725 -18.283 1.00 24.34 273 ILE A CA 1
ATOM 2214 C C . ILE A 1 273 ? -24.206 6.166 -17.990 1.00 24.34 273 ILE A C 1
ATOM 2216 O O . ILE A 1 273 ? -23.881 6.489 -16.848 1.00 24.34 273 ILE A O 1
ATOM 2220 N N . ASP A 1 274 ? -24.266 7.019 -19.011 1.00 23.33 274 ASP A N 1
ATOM 2221 C CA . ASP A 1 274 ? -24.310 8.477 -18.869 1.00 23.33 274 ASP A CA 1
ATOM 2222 C C . ASP A 1 274 ? -25.744 8.986 -19.150 1.00 23.33 274 ASP A C 1
ATOM 2224 O O . ASP A 1 274 ? -26.599 8.249 -19.634 1.00 23.33 274 ASP A O 1
ATOM 2228 N N . ARG A 1 275 ? -26.023 10.234 -18.767 1.00 26.73 275 ARG A N 1
ATOM 2229 C CA . ARG A 1 275 ? -27.288 10.946 -18.511 1.00 26.73 275 ARG A CA 1
ATOM 2230 C C . ARG A 1 275 ? -28.381 10.958 -19.590 1.00 26.73 275 ARG A C 1
ATOM 2232 O O . ARG A 1 275 ? -29.375 11.653 -19.398 1.00 26.73 275 ARG A O 1
ATOM 2239 N N . SER A 1 276 ? -28.290 10.192 -20.668 1.00 30.20 276 SER A N 1
ATOM 2240 C CA . SER A 1 276 ? -29.381 10.061 -21.642 1.00 30.20 276 SER A CA 1
ATOM 2241 C C . SER A 1 276 ? -29.687 8.586 -21.904 1.00 30.20 276 SER A C 1
ATOM 2243 O O . SER A 1 276 ? -28.797 7.746 -21.877 1.00 30.20 276 SER A O 1
ATOM 2245 N N . GLY A 1 277 ? -30.977 8.265 -22.019 1.00 27.89 277 GLY A N 1
ATOM 2246 C CA . GLY A 1 277 ? -31.530 6.918 -21.874 1.00 27.89 277 GLY A CA 1
ATOM 2247 C C . GLY A 1 277 ? -30.833 5.806 -22.668 1.00 27.89 277 GLY A C 1
ATOM 2248 O O . GLY A 1 277 ? -30.299 6.010 -23.753 1.00 27.89 277 GLY A O 1
ATOM 2249 N N . ALA A 1 278 ? -30.897 4.600 -22.104 1.00 25.94 278 ALA A N 1
ATOM 2250 C CA . ALA A 1 278 ? -30.333 3.384 -22.670 1.00 25.94 278 ALA A CA 1
ATOM 2251 C C . ALA A 1 278 ? -30.869 3.098 -24.086 1.00 25.94 278 ALA A C 1
ATOM 2253 O O . ALA A 1 278 ? -32.080 3.083 -24.312 1.00 25.94 278 ALA A O 1
ATOM 2254 N N . ARG A 1 279 ? -29.964 2.790 -25.019 1.00 25.66 279 ARG A N 1
ATOM 2255 C CA . ARG A 1 279 ? -30.272 2.075 -26.264 1.00 25.66 279 ARG A CA 1
ATOM 2256 C C . ARG A 1 279 ? -29.260 0.953 -26.467 1.00 25.66 279 ARG A C 1
ATOM 2258 O O . ARG A 1 279 ? -28.062 1.165 -26.323 1.00 25.66 279 ARG A O 1
ATOM 2265 N N . SER A 1 280 ? -29.762 -0.229 -26.810 1.00 32.00 280 SER A N 1
ATOM 2266 C CA . SER A 1 280 ? -28.978 -1.393 -27.226 1.00 32.00 280 SER A CA 1
ATOM 2267 C C . SER A 1 280 ? -28.727 -1.351 -28.735 1.00 32.00 280 SER A C 1
ATOM 2269 O O . SER A 1 280 ? -29.680 -1.227 -29.505 1.00 32.00 280 SER A O 1
ATOM 2271 N N . GLY A 1 281 ? -27.476 -1.512 -29.162 1.00 22.89 281 GLY A N 1
ATOM 2272 C CA . GLY A 1 281 ? -27.110 -1.685 -30.568 1.00 22.89 281 GLY A CA 1
ATOM 2273 C C . GLY A 1 281 ? -25.697 -2.252 -30.704 1.00 22.89 281 GLY A C 1
ATOM 2274 O O . GLY A 1 281 ? -24.786 -1.801 -30.019 1.00 22.89 281 GLY A O 1
ATOM 2275 N N . ASN A 1 282 ? -25.550 -3.276 -31.547 1.00 31.47 282 ASN A N 1
ATOM 2276 C CA . ASN A 1 282 ? -24.330 -4.062 -31.739 1.00 31.47 282 ASN A CA 1
ATOM 2277 C C . ASN A 1 282 ? -23.188 -3.292 -32.436 1.00 31.47 282 ASN A C 1
ATOM 2279 O O . ASN A 1 282 ? -23.419 -2.555 -33.389 1.00 31.47 282 ASN A O 1
ATOM 2283 N N . ASN A 1 283 ? -21.970 -3.682 -32.044 1.00 24.31 283 ASN A N 1
ATOM 2284 C CA . ASN A 1 283 ? -20.675 -3.609 -32.734 1.00 24.31 283 ASN A CA 1
ATOM 2285 C C . ASN A 1 283 ? -19.760 -2.375 -32.605 1.00 24.31 283 ASN A C 1
ATOM 2287 O O . ASN A 1 283 ? -20.092 -1.242 -32.935 1.00 24.31 283 ASN A O 1
ATOM 2291 N N . SER A 1 284 ? -18.501 -2.755 -32.347 1.00 22.61 284 SER A N 1
ATOM 2292 C CA . SER A 1 284 ? -17.207 -2.118 -32.626 1.00 22.61 284 SER A CA 1
ATOM 2293 C C . SER A 1 284 ? -16.662 -1.072 -31.643 1.00 22.61 284 SER A C 1
ATOM 2295 O O . SER A 1 284 ? -17.287 -0.076 -31.302 1.00 22.61 284 SER A O 1
ATOM 2297 N N . TRP A 1 285 ? -15.444 -1.383 -31.197 1.00 23.92 285 TRP A N 1
ATOM 2298 C CA . TRP A 1 285 ? -14.603 -0.721 -30.208 1.00 23.92 285 TRP A CA 1
ATOM 2299 C C . TRP A 1 285 ? -14.176 0.698 -30.592 1.00 23.92 285 TRP A C 1
ATOM 2301 O O . TRP A 1 285 ? -13.846 0.935 -31.752 1.00 23.92 285 TRP A O 1
ATOM 2311 N N . ARG A 1 286 ? -14.020 1.567 -29.582 1.00 21.34 286 ARG A N 1
ATOM 2312 C CA . ARG A 1 286 ? -12.933 2.560 -29.471 1.00 21.34 286 ARG A CA 1
ATOM 2313 C C . ARG A 1 286 ? -12.685 2.906 -28.000 1.00 21.34 286 ARG A C 1
ATOM 2315 O O . ARG A 1 286 ? -13.611 3.276 -27.285 1.00 21.34 286 ARG A O 1
ATOM 2322 N N . GLU A 1 287 ? -11.429 2.765 -27.583 1.00 29.47 287 GLU A N 1
ATOM 2323 C CA . GLU A 1 287 ? -10.881 3.300 -26.336 1.00 29.47 287 GLU A CA 1
ATOM 2324 C C . GLU A 1 287 ? -10.846 4.827 -26.395 1.00 29.47 287 GLU A C 1
ATOM 2326 O O . GLU A 1 287 ? -10.316 5.400 -27.348 1.00 29.47 287 GLU A O 1
ATOM 2331 N N . THR A 1 288 ? -11.337 5.475 -25.341 1.00 21.78 288 THR A N 1
ATOM 2332 C CA . THR A 1 288 ? -10.921 6.831 -24.982 1.00 21.78 288 THR A CA 1
ATOM 2333 C C . THR A 1 288 ? -10.766 6.927 -23.467 1.00 21.78 288 THR A C 1
ATOM 2335 O O . THR A 1 288 ? -11.747 6.976 -22.730 1.00 21.78 288 THR A O 1
ATOM 2338 N N . GLU A 1 289 ? -9.492 6.971 -23.090 1.00 22.50 289 GLU A N 1
ATOM 2339 C CA . GLU A 1 289 ? -8.865 7.511 -21.881 1.00 22.50 289 GLU A CA 1
ATOM 2340 C C . GLU A 1 289 ? -8.931 6.759 -20.536 1.00 22.50 289 GLU A C 1
ATOM 2342 O O . GLU A 1 289 ? -9.975 6.238 -20.135 1.00 22.50 289 GLU A O 1
ATOM 2347 N N . PRO A 1 290 ? -7.791 6.696 -19.807 1.00 29.09 290 PRO A N 1
ATOM 2348 C CA . PRO A 1 290 ? -7.568 5.721 -18.756 1.00 29.09 290 PRO A CA 1
ATOM 2349 C C . PRO A 1 290 ? -7.703 6.363 -17.373 1.00 29.09 290 PRO A C 1
ATOM 2351 O O . PRO A 1 290 ? -6.891 7.179 -16.956 1.00 29.09 290 PRO A O 1
ATOM 2354 N N . ASN A 1 291 ? -8.696 5.929 -16.607 1.00 22.14 291 ASN A N 1
ATOM 2355 C CA . ASN A 1 291 ? -8.688 6.059 -15.152 1.00 22.14 291 ASN A CA 1
ATOM 2356 C C . ASN A 1 291 ? -9.131 4.712 -14.576 1.00 22.14 291 ASN A C 1
ATOM 2358 O O . ASN A 1 291 ? -10.324 4.503 -14.372 1.00 22.14 291 ASN A O 1
ATOM 2362 N N . LEU A 1 292 ? -8.211 3.768 -14.352 1.00 28.75 292 LEU A N 1
ATOM 2363 C CA . LEU A 1 292 ? -8.567 2.455 -13.795 1.00 28.75 292 LEU A CA 1
ATOM 2364 C C . LEU A 1 292 ? -7.478 1.949 -12.839 1.00 28.75 292 LEU A C 1
ATOM 2366 O O . LEU A 1 292 ? -6.319 1.847 -13.216 1.00 28.75 292 LEU A O 1
ATOM 2370 N N . MET A 1 293 ? -7.768 1.889 -11.534 1.00 25.38 293 MET A N 1
ATOM 2371 C CA . MET A 1 293 ? -8.317 0.751 -10.761 1.00 25.38 293 MET A CA 1
ATOM 2372 C C . MET A 1 293 ? -7.426 -0.494 -10.763 1.00 25.38 293 MET A C 1
ATOM 2374 O O . MET A 1 293 ? -7.291 -1.183 -11.767 1.00 25.38 293 MET A O 1
ATOM 2378 N N . MET A 1 294 ? -6.919 -0.837 -9.576 1.00 23.98 294 MET A N 1
ATOM 2379 C CA . MET A 1 294 ? -6.333 -2.146 -9.295 1.00 23.98 294 MET A CA 1
ATOM 2380 C C . MET A 1 294 ? -7.408 -3.238 -9.398 1.00 23.98 294 MET A C 1
ATOM 2382 O O . MET A 1 294 ? -8.395 -3.212 -8.659 1.00 23.98 294 MET A O 1
ATOM 2386 N N . TRP A 1 295 ? -7.185 -4.210 -10.281 1.00 24.77 295 TRP A N 1
ATOM 2387 C CA . TRP A 1 295 ? -7.982 -5.427 -10.425 1.00 24.77 295 TRP A CA 1
ATOM 2388 C C . TRP A 1 295 ? -7.069 -6.654 -10.347 1.00 24.77 295 TRP A C 1
ATOM 2390 O O . TRP A 1 295 ? -5.950 -6.639 -10.856 1.00 24.77 295 TRP A O 1
ATOM 2400 N N . SER A 1 296 ? -7.547 -7.726 -9.717 1.00 29.05 296 SER A N 1
ATOM 2401 C CA . SER A 1 296 ? -7.011 -9.076 -9.905 1.00 29.05 296 SER A CA 1
ATOM 2402 C C . SER A 1 296 ? -8.185 -10.036 -10.085 1.00 29.05 296 SER A C 1
ATOM 2404 O O . SER A 1 296 ? -9.270 -9.779 -9.559 1.00 29.05 296 SER A O 1
ATOM 2406 N N . ASN A 1 297 ? -7.962 -11.137 -10.814 1.00 28.08 297 ASN A N 1
ATOM 2407 C CA . ASN A 1 297 ? -8.975 -12.073 -11.337 1.00 28.08 297 ASN A CA 1
ATOM 2408 C C . ASN A 1 297 ? -10.001 -12.627 -10.320 1.00 28.08 297 ASN A C 1
ATOM 2410 O O . ASN A 1 297 ? -10.953 -13.281 -10.730 1.00 28.08 297 ASN A O 1
ATOM 2414 N N . HIS A 1 298 ? -9.832 -12.380 -9.016 1.00 31.42 298 HIS A N 1
ATOM 2415 C CA . HIS A 1 298 ? -10.697 -12.897 -7.951 1.00 31.42 298 HIS A CA 1
ATOM 2416 C C . HIS A 1 298 ? -11.083 -11.854 -6.890 1.00 31.42 298 HIS A C 1
ATOM 2418 O O . HIS A 1 298 ? -11.636 -12.237 -5.862 1.00 31.42 298 HIS A O 1
ATOM 2424 N N . SER A 1 299 ? -10.824 -10.560 -7.104 1.00 32.94 299 SER A N 1
ATOM 2425 C CA . SER A 1 299 ? -11.106 -9.524 -6.101 1.00 32.94 299 SER A CA 1
ATOM 2426 C C . SER A 1 299 ? -11.798 -8.313 -6.719 1.00 32.94 299 SER A C 1
ATOM 2428 O O . SER A 1 299 ? -11.256 -7.657 -7.607 1.00 32.94 299 SER A O 1
ATOM 2430 N N . LEU A 1 300 ? -12.985 -7.984 -6.203 1.00 35.50 300 LEU A N 1
ATOM 2431 C CA . LEU A 1 300 ? -13.736 -6.782 -6.562 1.00 35.50 300 LEU A CA 1
ATOM 2432 C C . LEU A 1 300 ? -13.774 -5.823 -5.367 1.00 35.50 300 LEU A C 1
ATOM 2434 O O . LEU A 1 300 ? -14.313 -6.159 -4.313 1.00 35.50 300 LEU A O 1
ATOM 2438 N N . ILE A 1 301 ? -13.241 -4.612 -5.547 1.00 35.62 301 ILE A N 1
ATOM 2439 C CA . ILE A 1 301 ? -13.313 -3.536 -4.552 1.00 35.62 301 ILE A CA 1
ATOM 2440 C C . ILE A 1 301 ? -14.448 -2.590 -4.952 1.00 35.62 301 ILE A C 1
ATOM 2442 O O . ILE A 1 301 ? -14.345 -1.862 -5.938 1.00 35.62 301 ILE A O 1
ATOM 2446 N N . LEU A 1 302 ? -15.538 -2.583 -4.184 1.00 32.31 302 LEU A N 1
ATOM 2447 C CA . LEU A 1 302 ? -16.674 -1.685 -4.410 1.00 32.31 302 LEU A CA 1
ATOM 2448 C C . LEU A 1 302 ? -16.503 -0.391 -3.603 1.00 32.31 302 LEU A C 1
ATOM 2450 O O . LEU A 1 302 ? -16.354 -0.423 -2.383 1.00 32.31 302 LEU A O 1
ATOM 2454 N N . ARG A 1 303 ? -16.560 0.763 -4.280 1.00 34.03 303 ARG A N 1
ATOM 2455 C CA . ARG A 1 303 ? -16.435 2.096 -3.667 1.00 34.03 303 ARG A CA 1
ATOM 2456 C C . ARG A 1 303 ? -17.685 2.932 -3.949 1.00 34.03 303 ARG A C 1
ATOM 2458 O O . ARG A 1 303 ? -17.964 3.255 -5.098 1.00 34.03 303 ARG A O 1
ATOM 2465 N N . GLY A 1 304 ? -18.416 3.329 -2.908 1.00 33.72 304 GLY A N 1
ATOM 2466 C CA . GLY A 1 304 ? -19.543 4.264 -3.007 1.00 33.72 304 GLY A CA 1
ATOM 2467 C C . GLY A 1 304 ? -19.241 5.551 -2.244 1.00 33.72 304 GLY A C 1
ATOM 2468 O O . GLY A 1 304 ? -18.940 5.492 -1.058 1.00 33.72 304 GLY A O 1
ATOM 2469 N N . LYS A 1 305 ? -19.298 6.709 -2.913 1.00 31.03 305 LYS A N 1
ATOM 2470 C CA . LYS A 1 305 ? -18.955 8.021 -2.323 1.00 31.03 305 LYS A CA 1
ATOM 2471 C C . LYS A 1 305 ? -20.133 9.002 -2.189 1.00 31.03 305 LYS A C 1
ATOM 2473 O O . LYS A 1 305 ? -19.906 10.160 -1.868 1.00 31.03 305 LYS A O 1
ATOM 2478 N N . SER A 1 306 ? -21.387 8.587 -2.420 1.00 36.81 306 SER A N 1
ATOM 2479 C CA . SER A 1 306 ? -22.541 9.459 -2.131 1.00 36.81 306 SER A CA 1
ATOM 2480 C C . SER A 1 306 ? -23.838 8.710 -1.805 1.00 36.81 306 SER A C 1
ATOM 2482 O O . SER A 1 306 ? -24.108 7.629 -2.335 1.00 36.81 306 SER A O 1
ATOM 2484 N N . SER A 1 307 ? -24.690 9.349 -0.999 1.00 36.78 307 SER A N 1
ATOM 2485 C CA . SER A 1 307 ? -26.081 8.958 -0.713 1.00 36.78 307 SER A CA 1
ATOM 2486 C C . SER A 1 307 ? -26.957 8.894 -1.976 1.00 36.78 307 SER A C 1
ATOM 2488 O O . SER A 1 307 ? -27.918 8.128 -2.041 1.00 36.78 307 SER A O 1
ATOM 2490 N N . ARG A 1 308 ? -26.580 9.618 -3.038 1.00 35.22 308 ARG A N 1
ATOM 2491 C CA . ARG A 1 308 ? -27.232 9.558 -4.353 1.00 35.22 308 ARG A CA 1
ATOM 2492 C C . ARG A 1 308 ? -26.845 8.298 -5.138 1.00 35.22 308 ARG A C 1
ATOM 2494 O O . ARG A 1 308 ? -27.710 7.733 -5.799 1.00 35.22 308 ARG A O 1
ATOM 2501 N N . CYS A 1 309 ? -25.605 7.808 -5.007 1.00 37.16 309 CYS A N 1
ATOM 2502 C CA . CYS A 1 309 ? -25.183 6.510 -5.557 1.00 37.16 309 CYS A CA 1
ATOM 2503 C C . CYS A 1 309 ? -25.901 5.351 -4.858 1.00 37.16 309 CYS A C 1
ATOM 2505 O O . CYS A 1 309 ? -26.332 4.418 -5.525 1.00 37.16 309 CYS A O 1
ATOM 2507 N N . TYR A 1 310 ? -26.095 5.444 -3.539 1.00 41.53 310 TYR A N 1
ATOM 2508 C CA . TYR A 1 310 ? -26.867 4.466 -2.768 1.00 41.53 310 TYR A CA 1
ATOM 2509 C C . TYR A 1 310 ? -28.336 4.391 -3.231 1.00 41.53 310 TYR A C 1
ATOM 2511 O O . TYR A 1 310 ? -28.852 3.304 -3.475 1.00 41.53 310 TYR A O 1
ATOM 2519 N N . ASN A 1 311 ? -28.994 5.537 -3.449 1.00 39.97 311 ASN A N 1
ATOM 2520 C CA . ASN A 1 311 ? -30.393 5.579 -3.898 1.00 39.97 311 ASN A CA 1
ATOM 2521 C C . ASN A 1 311 ? -30.587 5.221 -5.385 1.00 39.97 311 ASN A C 1
ATOM 2523 O O . ASN A 1 311 ? -31.593 4.608 -5.735 1.00 39.97 311 ASN A O 1
ATOM 2527 N N . LEU A 1 312 ? -29.625 5.541 -6.260 1.00 39.41 312 LEU A N 1
ATOM 2528 C CA . LEU A 1 312 ? -29.614 5.071 -7.655 1.00 39.41 312 LEU A CA 1
ATOM 2529 C C . LEU A 1 312 ? -29.421 3.552 -7.740 1.00 39.41 312 LEU A C 1
ATOM 2531 O O . LEU A 1 312 ? -30.077 2.905 -8.554 1.00 39.41 312 LEU A O 1
ATOM 2535 N N . PHE A 1 313 ? -28.572 2.988 -6.872 1.00 43.22 313 PHE A N 1
ATOM 2536 C CA . PHE A 1 313 ? -28.395 1.544 -6.735 1.00 43.22 313 PHE A CA 1
ATOM 2537 C C . PHE A 1 313 ? -29.675 0.882 -6.217 1.00 43.22 313 PHE A C 1
ATOM 2539 O O . PHE A 1 313 ? -30.111 -0.110 -6.782 1.00 43.22 313 PHE A O 1
ATOM 2546 N N . LYS A 1 314 ? -30.334 1.474 -5.213 1.00 41.06 314 LYS A N 1
ATOM 2547 C CA . LYS A 1 314 ? -31.631 1.009 -4.705 1.00 41.06 314 LYS A CA 1
ATOM 2548 C C . LYS A 1 314 ? -32.683 0.965 -5.824 1.00 41.06 314 LYS A C 1
ATOM 2550 O O . LYS A 1 314 ? -33.208 -0.098 -6.118 1.00 41.06 314 LYS A O 1
ATOM 2555 N N . ASN A 1 315 ? -32.936 2.080 -6.508 1.00 39.06 315 ASN A N 1
ATOM 2556 C CA . ASN A 1 315 ? -34.083 2.175 -7.417 1.00 39.06 315 ASN A CA 1
ATOM 2557 C C . ASN A 1 315 ? -33.890 1.418 -8.744 1.00 39.06 315 ASN A C 1
ATOM 2559 O O . ASN A 1 315 ? -34.803 0.729 -9.174 1.00 39.06 315 ASN A O 1
ATOM 2563 N N . LYS A 1 316 ? -32.706 1.461 -9.378 1.00 38.25 316 LYS A N 1
ATOM 2564 C CA . LYS A 1 316 ? -32.497 0.731 -10.648 1.00 38.25 316 LYS A CA 1
ATOM 2565 C C . LYS A 1 316 ? -32.253 -0.767 -10.467 1.00 38.25 316 LYS A C 1
ATOM 2567 O O . LYS A 1 316 ? -32.567 -1.540 -11.371 1.00 38.25 316 LYS A O 1
ATOM 2572 N N . PHE A 1 317 ? -31.677 -1.186 -9.339 1.00 38.12 317 PHE A N 1
ATOM 2573 C CA . PHE A 1 317 ? -31.404 -2.601 -9.105 1.00 38.12 317 PHE A CA 1
ATOM 2574 C C . PHE A 1 317 ? -32.705 -3.351 -8.800 1.00 38.12 317 PHE A C 1
ATOM 2576 O O . PHE A 1 317 ? -32.953 -4.343 -9.469 1.00 38.12 317 PHE A O 1
ATOM 2583 N N . TYR A 1 318 ? -33.587 -2.849 -7.919 1.00 37.78 318 TYR A N 1
ATOM 2584 C CA . TYR A 1 318 ? -34.872 -3.509 -7.611 1.00 37.78 318 TYR A CA 1
ATOM 2585 C C . TYR A 1 318 ? -35.819 -3.618 -8.821 1.00 37.78 318 TYR A C 1
ATOM 2587 O O . TYR A 1 318 ? -36.419 -4.676 -9.014 1.00 37.78 318 TYR A O 1
ATOM 2595 N N . ASP A 1 319 ? -35.858 -2.608 -9.697 1.00 34.03 319 ASP A N 1
ATOM 2596 C CA . ASP A 1 319 ? -36.661 -2.648 -10.931 1.00 34.03 319 ASP A CA 1
ATOM 2597 C C . ASP A 1 319 ? -36.155 -3.690 -11.949 1.00 34.03 319 ASP A C 1
ATOM 2599 O O . ASP A 1 319 ? -36.936 -4.227 -12.731 1.00 34.03 319 ASP A O 1
ATOM 2603 N N . THR A 1 320 ? -34.860 -4.029 -11.919 1.00 34.62 320 THR A N 1
ATOM 2604 C CA . THR A 1 320 ? -34.256 -5.017 -12.838 1.00 34.62 320 THR A CA 1
ATOM 2605 C C . THR A 1 320 ? -34.443 -6.465 -12.354 1.00 34.62 320 THR A C 1
ATOM 2607 O O . THR A 1 320 ? -34.376 -7.393 -13.155 1.00 34.62 320 THR A O 1
ATOM 2610 N N . ILE A 1 321 ? -34.709 -6.679 -11.058 1.00 31.94 321 ILE A N 1
ATOM 2611 C CA . ILE A 1 321 ? -34.964 -8.009 -10.463 1.00 31.94 321 ILE A CA 1
ATOM 2612 C C . ILE A 1 321 ? -36.420 -8.230 -10.025 1.00 31.94 321 ILE A C 1
ATOM 2614 O O . ILE A 1 321 ? -36.725 -9.297 -9.501 1.00 31.94 321 ILE A O 1
ATOM 2618 N N . GLY A 1 322 ? -37.325 -7.277 -10.275 1.00 29.39 322 GLY A N 1
ATOM 2619 C CA . GLY A 1 322 ? -38.773 -7.478 -10.145 1.00 29.39 322 GLY A CA 1
ATOM 2620 C C . GLY A 1 322 ? -39.258 -7.812 -8.730 1.00 29.39 322 GLY A C 1
ATOM 2621 O O . GLY A 1 322 ? -40.160 -8.631 -8.574 1.00 29.39 322 GLY A O 1
ATOM 2622 N N . ILE A 1 323 ? -38.677 -7.197 -7.698 1.00 29.56 323 ILE A N 1
ATOM 2623 C CA . ILE A 1 323 ? -39.126 -7.358 -6.308 1.00 29.56 323 ILE A CA 1
ATOM 2624 C C . ILE A 1 323 ? -39.529 -5.972 -5.792 1.00 29.56 323 ILE A C 1
ATOM 2626 O O . ILE A 1 323 ? -38.671 -5.098 -5.672 1.00 29.56 323 ILE A O 1
ATOM 2630 N N . LYS A 1 324 ? -40.838 -5.785 -5.564 1.00 33.22 324 LYS A N 1
ATOM 2631 C CA . LYS A 1 324 ? -41.431 -4.587 -4.941 1.00 33.22 324 LYS A CA 1
ATOM 2632 C C . LYS A 1 324 ? -41.029 -4.447 -3.479 1.00 33.22 324 LYS A C 1
ATOM 2634 O O . LYS A 1 324 ? -40.950 -5.495 -2.799 1.00 33.22 324 LYS A O 1
#

Radius of gyration: 24.73 Å; chains: 1; bounding box: 72×43×61 Å

Secondary structure (DSSP, 8-state):
-HHHHHHTT-EEEEEE-SEEETTSHHHHH-GGGBPEETTSSBPEEEETTEEEEEB-TTSHHHHHHHHHHHHHHHHHH---EEEE---SGGGS-TTEE-SSS-GGG-TTHHHHHHHHHHGGG-TT-EES--SS-TTSSSEE--SS----HHHHHHHHHH---SEE-GGGT-TT-GGGTT--S-EEETTTEEE----STT-SEEEEEEEEEEEEETTS-EEEEEEEEEEEE--TT---EEEEEE--TTPPPP----------S-S-----PPP---SS-------------------BTTEE------HHHHHHHHHHHHHHHT--

Organism: NCBI:txid334625